Protein AF-A0A401SRC7-F1 (afdb_monomer_lite)

Foldseek 3Di:
DVVVVVVVVVVVVVVVVVVVVVVVVVVVVVVVPPPPDDDPDDDVVVVVVVVVVVVVVVVVVVVVVVVVLVVVVVVLVVVLVVVVVVVVVVVVVPVVDVDDDDPDDPVRVVVNCCSNPDDPPPPDDDDDDDDDDDDDDDDDPDDDDAQDPVLLPVDDCVLLPPPDSVLLRVLLVVQVCVCSVVVNPDFAAPVNCVVVVRPDDNSSVSSCVVSVQWDQDPVRTIGGDPPDD

pLDDT: mean 80.64, std 18.42, range [29.02, 98.44]

InterPro domains:
  IPR026762 Spindle and kinetochore-associated protein 2 [PTHR32017] (1-208)
  IPR042091 Ska2, N-terminal [PF16740] (2-114)

Organism: Chiloscyllium punctatum (NCBI:txid137246)

Secondary structure (DSSP, 8-state):
-HHHHHHHHHHHHHHHHHHHHHHHHHHHHHHHHS-TT------HHHHHHHHHHHHHHHHHHHHHHHHHHHHHHHHHHHHHHHHHHHHHHHHHHHHHS--PPPPPPHHHHHHHHHHHH----------------------------PPPHHHHHHS-HHHHTT--HHHHHHHHHHHHHHHHHTTT-SPBPHHHHHHTT----HHHHHHHHHTTSEEE-TT--EEE-----

Sequence (229 aa):
MEAAVNKLEAMFQKAESDLDYIEHKLEFEIVKNLPRNAPAQENPVKLLEQLRVIKSRYRELSLEADQIASEQKEAVDFIRSQLATTFQLVQKLQEQSDLESCPPTDDEQWALQKVLKSEVLTGAGPCEEPCAQSPKPQQMKVEFEPVTEKMFTSVPQSVRQTVKLAELNMFYQQLFDYFTNNKNSSALSVIQMNKLNMKATESKLKTLKALEILQLDKKGRVRLSIKPS

Radius of gyration: 32.9 Å; chains: 1; bounding box: 67×69×98 Å

Structure (mmCIF, N/CA/C/O backbone):
data_AF-A0A401SRC7-F1
#
_entry.id   AF-A0A401SRC7-F1
#
loop_
_atom_site.group_PDB
_atom_site.id
_atom_site.type_symbol
_atom_site.label_atom_id
_atom_site.label_alt_id
_atom_site.label_comp_id
_atom_site.label_asym_id
_atom_site.label_entity_id
_atom_site.label_seq_id
_atom_site.pdbx_PDB_ins_code
_atom_site.Cartn_x
_atom_site.Cartn_y
_atom_site.Cartn_z
_atom_site.occupancy
_atom_site.B_iso_or_equiv
_atom_site.auth_seq_id
_atom_site.auth_comp_id
_atom_site.auth_asym_id
_atom_site.auth_atom_id
_atom_site.pdbx_PDB_model_num
ATOM 1 N N . MET A 1 1 ? 36.320 35.480 -44.214 1.00 77.50 1 MET A N 1
ATOM 2 C CA . MET A 1 1 ? 35.109 35.305 -43.381 1.00 77.50 1 MET A CA 1
ATOM 3 C C . MET A 1 1 ? 34.179 34.275 -44.011 1.00 77.50 1 MET A C 1
ATOM 5 O O . MET A 1 1 ? 33.908 33.272 -43.373 1.00 77.50 1 MET A O 1
ATOM 9 N N . GLU A 1 2 ? 33.813 34.448 -45.280 1.00 91.19 2 GLU A N 1
ATOM 10 C CA . GLU A 1 2 ? 32.942 33.544 -46.053 1.00 91.19 2 GLU A CA 1
ATOM 11 C C . GLU A 1 2 ? 33.356 32.059 -46.023 1.00 91.19 2 GLU A C 1
ATOM 13 O O . GLU A 1 2 ? 32.555 31.210 -45.662 1.00 91.19 2 GLU A O 1
ATOM 18 N N . ALA A 1 3 ? 34.633 31.727 -46.251 1.00 93.56 3 ALA A N 1
ATOM 19 C CA . ALA A 1 3 ? 35.096 30.332 -46.200 1.00 93.56 3 ALA A CA 1
ATOM 20 C C . ALA A 1 3 ? 34.918 29.654 -44.823 1.00 93.56 3 ALA A C 1
ATOM 22 O O . ALA A 1 3 ? 34.688 28.449 -44.745 1.00 93.56 3 ALA A O 1
ATOM 23 N N . ALA A 1 4 ? 35.021 30.418 -43.730 1.00 93.81 4 ALA A N 1
ATOM 24 C CA . ALA A 1 4 ? 34.789 29.897 -42.384 1.00 93.81 4 ALA A CA 1
ATOM 25 C C . ALA A 1 4 ? 33.291 29.690 -42.115 1.00 93.81 4 ALA A C 1
ATOM 27 O O . ALA A 1 4 ? 32.925 28.710 -41.473 1.00 93.81 4 ALA A O 1
ATOM 28 N N . VAL A 1 5 ? 32.442 30.574 -42.651 1.00 94.56 5 VAL A N 1
ATOM 29 C CA . VAL A 1 5 ? 30.979 30.449 -42.591 1.00 94.56 5 VAL A CA 1
ATOM 30 C C . VAL A 1 5 ? 30.516 29.234 -43.394 1.00 94.56 5 VAL A C 1
ATOM 32 O O . VAL A 1 5 ? 29.833 28.389 -42.834 1.00 94.56 5 VAL A O 1
ATOM 35 N N . ASN A 1 6 ? 30.989 29.057 -44.630 1.00 95.75 6 ASN A N 1
ATOM 36 C CA . ASN A 1 6 ? 30.636 27.904 -45.469 1.00 95.75 6 ASN A CA 1
ATOM 37 C C . ASN A 1 6 ? 31.087 26.577 -44.839 1.00 95.75 6 ASN A C 1
ATOM 39 O O . ASN A 1 6 ? 30.390 25.568 -44.907 1.00 95.75 6 ASN A O 1
ATOM 43 N N . LYS A 1 7 ? 32.257 26.564 -44.184 1.00 96.56 7 LYS A N 1
ATOM 44 C CA . LYS A 1 7 ? 32.727 25.390 -43.436 1.00 96.56 7 LYS A CA 1
ATOM 45 C C . LYS A 1 7 ? 31.821 25.079 -42.244 1.00 96.56 7 LYS A C 1
ATOM 47 O O . LYS A 1 7 ? 31.562 23.910 -41.973 1.00 96.56 7 LYS A O 1
ATOM 52 N N . LEU A 1 8 ? 31.375 26.107 -41.527 1.00 96.94 8 LEU A N 1
ATOM 53 C CA . LEU A 1 8 ? 30.478 25.950 -40.389 1.00 96.94 8 LEU A CA 1
ATOM 54 C C . LEU A 1 8 ? 29.085 25.488 -40.839 1.00 96.94 8 LEU A C 1
ATOM 56 O O . LEU A 1 8 ? 28.531 24.578 -40.236 1.00 96.94 8 LEU A O 1
ATOM 60 N N . GLU A 1 9 ? 28.564 26.040 -41.934 1.00 97.00 9 GLU A N 1
ATOM 61 C CA . GLU A 1 9 ? 27.316 25.603 -42.563 1.00 97.00 9 GLU A CA 1
ATOM 62 C C . GLU A 1 9 ? 27.387 24.130 -42.980 1.00 97.00 9 GLU A C 1
ATOM 64 O O . GLU A 1 9 ? 26.510 23.352 -42.621 1.00 97.00 9 GLU A O 1
ATOM 69 N N . ALA A 1 10 ? 28.478 23.705 -43.625 1.00 97.44 10 ALA A N 1
ATOM 70 C CA . ALA A 1 10 ? 28.682 22.300 -43.976 1.00 97.44 10 ALA A CA 1
ATOM 71 C C . ALA A 1 10 ? 28.755 21.384 -42.738 1.00 97.44 10 ALA A C 1
ATOM 73 O O . ALA A 1 10 ? 28.274 20.251 -42.771 1.00 97.44 10 ALA A O 1
ATOM 74 N N . MET A 1 11 ? 29.339 21.857 -41.631 1.00 97.62 11 MET A N 1
ATOM 75 C CA . MET A 1 11 ? 29.336 21.115 -40.365 1.00 97.62 11 MET A CA 1
ATOM 76 C C . MET A 1 11 ? 27.929 20.994 -39.776 1.00 97.62 11 MET A C 1
ATOM 78 O O . MET A 1 11 ? 27.595 19.925 -39.273 1.00 97.62 11 MET A O 1
ATOM 82 N N . PHE A 1 12 ? 27.107 22.042 -39.866 1.00 98.19 12 PHE A N 1
ATOM 83 C CA . PHE A 1 12 ? 25.715 22.001 -39.416 1.00 98.19 12 PHE A CA 1
ATOM 84 C C . PHE A 1 12 ? 24.849 21.100 -40.293 1.00 98.19 12 PHE A C 1
ATOM 86 O O . PHE A 1 12 ? 24.166 20.244 -39.747 1.00 98.19 12 PHE A O 1
ATOM 93 N N . GLN A 1 13 ? 24.951 21.198 -41.620 1.00 98.00 13 GLN A N 1
ATOM 94 C CA . GLN A 1 13 ? 24.235 20.311 -42.548 1.00 98.00 13 GLN A CA 1
ATOM 95 C C . GLN A 1 13 ? 24.603 18.841 -42.321 1.00 98.00 13 GLN A C 1
ATOM 97 O O . GLN A 1 13 ? 23.742 17.961 -42.333 1.00 98.00 13 GLN A O 1
ATOM 102 N N . LYS A 1 14 ? 25.890 18.564 -42.065 1.00 97.94 14 LYS A N 1
ATOM 103 C CA . LYS A 1 14 ? 26.341 17.219 -41.707 1.00 97.94 14 LYS A CA 1
ATOM 104 C C . LYS A 1 14 ? 25.782 16.778 -40.354 1.00 97.94 14 LYS A C 1
ATOM 106 O O . LYS A 1 14 ? 25.350 15.639 -40.239 1.00 97.94 14 LYS A O 1
ATOM 111 N N . ALA A 1 15 ? 25.801 17.646 -39.342 1.00 98.25 15 ALA A N 1
ATOM 112 C CA . ALA A 1 15 ? 25.266 17.324 -38.022 1.00 98.25 15 ALA A CA 1
ATOM 113 C C . ALA A 1 15 ? 23.753 17.059 -38.063 1.00 98.25 15 ALA A C 1
ATOM 115 O O . ALA A 1 15 ? 23.295 16.120 -37.425 1.00 98.25 15 ALA A O 1
ATOM 116 N N . GLU A 1 16 ? 23.001 17.836 -38.842 1.00 98.06 16 GLU A N 1
ATOM 117 C CA . GLU A 1 16 ? 21.569 17.638 -39.084 1.00 98.06 16 GLU A CA 1
ATOM 118 C C . GLU A 1 16 ? 21.314 16.289 -39.769 1.00 98.06 16 GLU A C 1
ATOM 120 O O . GLU A 1 16 ? 20.598 15.454 -39.228 1.00 98.06 16 GLU A O 1
ATOM 125 N N . SER A 1 17 ? 22.034 16.000 -40.859 1.00 98.19 17 SER A N 1
ATOM 126 C CA . SER A 1 17 ? 21.929 14.708 -41.557 1.00 98.19 17 SER A CA 1
ATOM 127 C C . SER A 1 17 ? 22.314 13.513 -40.668 1.00 98.19 17 SER A C 1
ATOM 129 O O . SER A 1 17 ? 21.718 12.439 -40.764 1.00 98.19 17 SER A O 1
ATOM 131 N N . ASP A 1 18 ? 23.325 13.674 -39.805 1.00 98.44 18 ASP A N 1
ATOM 132 C CA . ASP A 1 18 ? 23.744 12.642 -38.851 1.00 98.44 18 ASP A CA 1
ATOM 133 C C . ASP A 1 18 ? 22.652 12.399 -37.784 1.00 98.44 18 ASP A C 1
ATOM 135 O O . ASP A 1 18 ? 22.434 11.249 -37.394 1.00 98.44 18 ASP A O 1
ATOM 139 N N . LEU A 1 19 ? 21.949 13.445 -37.325 1.00 98.44 19 LEU A N 1
ATOM 140 C CA . LEU A 1 19 ? 20.822 13.328 -36.389 1.00 98.44 19 LEU A CA 1
ATOM 141 C C . LEU A 1 19 ? 19.615 12.644 -37.038 1.00 98.44 19 LEU A C 1
ATOM 143 O O . LEU A 1 19 ? 19.087 11.701 -36.446 1.00 98.44 19 LEU A O 1
ATOM 147 N N . ASP A 1 20 ? 19.255 13.034 -38.262 1.00 98.19 20 ASP A N 1
ATOM 148 C CA . ASP A 1 20 ? 18.163 12.411 -39.024 1.00 98.19 20 ASP A CA 1
ATOM 149 C C . ASP A 1 20 ? 18.419 10.911 -39.229 1.00 98.19 20 ASP A C 1
ATOM 151 O O . ASP A 1 20 ? 17.537 10.064 -39.059 1.00 98.19 20 ASP A O 1
ATOM 155 N N . TYR A 1 21 ? 19.666 10.544 -39.543 1.00 98.12 21 TYR A N 1
ATOM 156 C CA . TYR A 1 21 ? 20.052 9.142 -39.680 1.00 98.12 21 TYR A CA 1
ATOM 157 C C . TYR A 1 21 ? 19.900 8.365 -38.363 1.00 98.12 21 TYR A C 1
ATOM 159 O O . TYR A 1 21 ? 19.453 7.212 -38.369 1.00 98.12 21 TYR A O 1
ATOM 167 N N . ILE A 1 22 ? 20.276 8.971 -37.230 1.00 98.06 22 ILE A N 1
ATOM 168 C CA . ILE A 1 22 ? 20.114 8.356 -35.907 1.00 98.06 22 ILE A CA 1
ATOM 169 C C . ILE A 1 22 ? 18.629 8.166 -35.588 1.00 98.06 22 ILE A C 1
ATOM 171 O O . ILE A 1 22 ? 18.257 7.073 -35.156 1.00 98.06 22 ILE A O 1
ATOM 175 N N . GLU A 1 23 ? 17.791 9.177 -35.825 1.00 97.44 23 GLU A N 1
ATOM 176 C CA . GLU A 1 23 ? 16.344 9.112 -35.601 1.00 97.44 23 GLU A CA 1
ATOM 177 C C . GLU A 1 23 ? 15.716 7.965 -36.395 1.00 97.44 23 GLU A C 1
ATOM 179 O O . GLU A 1 23 ? 15.173 7.032 -35.800 1.00 97.44 23 GLU A O 1
ATOM 184 N N . HIS A 1 24 ? 15.904 7.935 -37.715 1.00 97.06 24 HIS A N 1
ATOM 185 C CA . HIS A 1 24 ? 15.335 6.882 -38.556 1.00 97.06 24 HIS A CA 1
ATOM 186 C C . HIS A 1 24 ? 15.838 5.482 -38.203 1.00 97.06 24 HIS A C 1
ATOM 188 O O . HIS A 1 24 ? 15.085 4.505 -38.258 1.00 97.06 24 HIS A O 1
ATOM 194 N N . LYS A 1 25 ? 17.112 5.350 -37.814 1.00 96.19 25 LYS A N 1
ATOM 195 C CA . LYS A 1 25 ? 17.651 4.062 -37.369 1.00 96.19 25 LYS A CA 1
ATOM 196 C C . LYS A 1 25 ? 17.002 3.604 -36.063 1.00 96.19 25 LYS A C 1
ATOM 198 O O . LYS A 1 25 ? 16.714 2.414 -35.924 1.00 96.19 25 LYS A O 1
ATOM 203 N N . LEU A 1 26 ? 16.772 4.519 -35.120 1.00 95.44 26 LEU A N 1
ATOM 204 C CA . LEU A 1 26 ? 16.074 4.220 -33.870 1.00 95.44 26 LEU A CA 1
ATOM 205 C C . LEU A 1 26 ? 14.617 3.841 -34.128 1.00 95.44 26 LEU A C 1
ATOM 207 O O . LEU A 1 26 ? 14.173 2.818 -33.614 1.00 95.44 26 LEU A O 1
ATOM 211 N N . GLU A 1 27 ? 13.895 4.600 -34.952 1.00 94.00 27 GLU A N 1
ATOM 212 C CA . GLU A 1 27 ? 12.516 4.287 -35.340 1.00 94.00 27 GLU A CA 1
ATOM 213 C C . GLU A 1 27 ? 12.414 2.897 -35.971 1.00 94.00 27 GLU A C 1
ATOM 215 O O . GLU A 1 27 ? 11.583 2.079 -35.566 1.00 94.00 27 GLU A O 1
ATOM 220 N N . PHE A 1 28 ? 13.303 2.598 -36.921 1.00 93.38 28 PHE A N 1
ATOM 221 C CA . PHE A 1 28 ? 13.348 1.304 -37.588 1.00 93.38 28 PHE A CA 1
ATOM 222 C C . PHE A 1 28 ? 13.597 0.161 -36.601 1.00 93.38 28 PHE A C 1
ATOM 224 O O . PHE A 1 28 ? 12.874 -0.837 -36.618 1.00 93.38 28 PHE A O 1
ATOM 231 N N . GLU A 1 29 ? 14.595 0.293 -35.723 1.00 91.69 29 GLU A N 1
ATOM 232 C CA . GLU A 1 29 ? 14.890 -0.727 -34.716 1.00 91.69 29 GLU A CA 1
ATOM 233 C C . GLU A 1 29 ? 13.749 -0.865 -33.699 1.00 91.69 29 GLU A C 1
ATOM 235 O O . GLU A 1 29 ? 13.400 -1.989 -33.345 1.00 91.69 29 GLU A O 1
ATOM 240 N N . ILE A 1 30 ? 13.104 0.222 -33.266 1.00 87.94 30 ILE A N 1
ATOM 241 C CA . ILE A 1 30 ? 11.929 0.160 -32.383 1.00 87.94 30 ILE A CA 1
ATOM 242 C C . ILE A 1 30 ? 10.819 -0.652 -33.059 1.00 87.94 30 ILE A C 1
ATOM 244 O O . ILE A 1 30 ? 10.363 -1.648 -32.500 1.00 87.94 30 ILE A O 1
ATOM 248 N N . VAL A 1 31 ? 10.433 -0.301 -34.288 1.00 86.06 31 VAL A N 1
ATOM 249 C CA . VAL A 1 31 ? 9.360 -0.989 -35.029 1.00 86.06 31 VAL A CA 1
ATOM 250 C C . VAL A 1 31 ? 9.702 -2.456 -35.300 1.00 86.06 31 VAL A C 1
ATOM 252 O O . VAL A 1 31 ? 8.836 -3.324 -35.188 1.00 86.06 31 VAL A O 1
ATOM 255 N N . LYS A 1 32 ? 10.961 -2.757 -35.626 1.00 85.94 32 LYS A N 1
ATOM 256 C CA . LYS A 1 32 ? 11.442 -4.121 -35.883 1.00 85.94 32 LYS A CA 1
ATOM 257 C C . LYS A 1 32 ? 11.455 -4.989 -34.624 1.00 85.94 32 LYS A C 1
ATOM 259 O O . LYS A 1 32 ? 11.146 -6.177 -34.711 1.00 85.94 32 LYS A O 1
ATOM 264 N N . ASN A 1 33 ? 11.830 -4.418 -33.478 1.00 79.44 33 ASN A N 1
ATOM 265 C CA . ASN A 1 33 ? 11.926 -5.135 -32.205 1.00 79.44 33 ASN A CA 1
ATOM 266 C C . ASN A 1 33 ? 10.584 -5.224 -31.458 1.00 79.44 33 ASN A C 1
ATOM 268 O O . ASN A 1 33 ? 10.489 -5.994 -30.503 1.00 79.44 33 ASN A O 1
ATOM 272 N N . LEU A 1 34 ? 9.539 -4.500 -31.885 1.00 71.25 34 LEU A N 1
ATOM 273 C CA . LEU A 1 34 ? 8.180 -4.689 -31.377 1.00 71.25 34 LEU A CA 1
ATOM 274 C C . LEU A 1 34 ? 7.668 -6.086 -31.784 1.00 71.25 34 LEU A C 1
ATOM 276 O O . LEU A 1 34 ? 7.461 -6.354 -32.973 1.00 71.25 34 LEU A O 1
ATOM 280 N N . PRO A 1 35 ? 7.419 -7.008 -30.838 1.00 66.38 35 PRO A N 1
ATOM 281 C CA . PRO A 1 35 ? 6.915 -8.324 -31.196 1.00 66.38 35 PRO A CA 1
ATOM 282 C C . PRO A 1 35 ? 5.483 -8.173 -31.717 1.00 66.38 35 PRO A C 1
ATOM 284 O O . PRO A 1 35 ? 4.620 -7.676 -30.995 1.00 66.38 35 PRO A O 1
ATOM 287 N N . ARG A 1 36 ? 5.198 -8.656 -32.939 1.00 59.94 36 ARG A N 1
ATOM 288 C CA . ARG A 1 36 ? 3.847 -8.610 -33.555 1.00 59.94 36 ARG A CA 1
ATOM 289 C C . ARG A 1 36 ? 2.728 -9.184 -32.671 1.00 59.94 36 ARG A C 1
ATOM 291 O O . ARG A 1 36 ? 1.570 -8.890 -32.927 1.00 59.94 36 ARG A O 1
ATOM 298 N N . ASN A 1 37 ? 3.073 -9.981 -31.655 1.00 55.69 37 ASN A N 1
ATOM 299 C CA . ASN A 1 37 ? 2.154 -10.634 -30.721 1.00 55.69 37 ASN A CA 1
ATOM 300 C C . ASN A 1 37 ? 2.569 -10.473 -29.238 1.00 55.69 37 ASN A C 1
ATOM 302 O O . ASN A 1 37 ? 2.251 -11.336 -28.420 1.00 55.69 37 ASN A O 1
ATOM 306 N N . ALA A 1 38 ? 3.315 -9.424 -28.864 1.00 58.00 38 ALA A N 1
ATOM 307 C CA . ALA A 1 38 ? 3.605 -9.180 -27.446 1.00 58.00 38 ALA A CA 1
ATOM 308 C C . ALA A 1 38 ? 2.321 -8.803 -26.685 1.00 58.00 38 ALA A C 1
ATOM 310 O O . ALA A 1 38 ? 1.545 -7.985 -27.188 1.00 58.00 38 ALA A O 1
ATOM 311 N N . PRO A 1 39 ? 2.090 -9.347 -25.471 1.00 57.84 39 PRO A N 1
ATOM 312 C CA . PRO A 1 39 ? 1.025 -8.847 -24.610 1.00 57.84 39 PRO A CA 1
ATOM 313 C C . PRO A 1 39 ? 1.264 -7.355 -24.390 1.00 57.84 39 PRO A C 1
ATOM 315 O O . PRO A 1 39 ? 2.409 -6.968 -24.167 1.00 57.84 39 PRO A O 1
ATOM 318 N N . ALA A 1 40 ? 0.199 -6.555 -24.514 1.00 62.31 40 ALA A N 1
ATOM 319 C CA . ALA A 1 40 ? 0.210 -5.094 -24.500 1.00 62.31 40 ALA A CA 1
ATOM 320 C C . ALA A 1 40 ? 1.318 -4.535 -23.595 1.00 62.31 40 ALA A C 1
ATOM 322 O O . ALA A 1 40 ? 1.172 -4.489 -22.375 1.00 62.31 40 ALA A O 1
ATOM 323 N N . GLN A 1 41 ? 2.447 -4.171 -24.206 1.00 65.94 41 GLN A N 1
ATOM 324 C CA . GLN A 1 41 ? 3.582 -3.602 -23.501 1.00 65.94 41 GLN A CA 1
ATOM 325 C C . GLN A 1 41 ? 3.089 -2.335 -22.804 1.00 65.94 41 GLN A C 1
ATOM 327 O O . GLN A 1 41 ? 2.485 -1.468 -23.442 1.00 65.94 41 GLN A O 1
ATOM 332 N N . GLU A 1 42 ? 3.263 -2.268 -21.485 1.00 69.38 42 GLU A N 1
ATOM 333 C CA . GLU A 1 42 ? 2.713 -1.179 -20.688 1.00 69.38 42 GLU A CA 1
ATOM 334 C C . GLU A 1 42 ? 3.308 0.150 -21.164 1.00 69.38 42 GLU A C 1
ATOM 336 O O . GLU A 1 42 ? 4.517 0.376 -21.110 1.00 69.38 42 GLU A O 1
ATOM 341 N N . ASN A 1 43 ? 2.450 1.020 -21.698 1.00 84.25 43 ASN A N 1
ATOM 342 C CA . ASN A 1 43 ? 2.865 2.317 -22.207 1.00 84.25 43 ASN A CA 1
ATOM 343 C C . ASN A 1 43 ? 3.246 3.213 -21.012 1.00 84.25 43 ASN A C 1
ATOM 345 O O . ASN A 1 43 ? 2.366 3.511 -20.196 1.00 84.25 43 ASN A O 1
ATOM 349 N N . PRO A 1 44 ? 4.502 3.692 -20.913 1.00 88.19 44 PRO A N 1
ATOM 350 C CA . PRO A 1 44 ? 4.961 4.480 -19.771 1.00 88.19 44 PRO A CA 1
ATOM 351 C C . PRO A 1 44 ? 4.168 5.780 -19.591 1.00 88.19 44 PRO A C 1
ATOM 353 O O . PRO A 1 44 ? 3.924 6.193 -18.462 1.00 88.19 44 PRO A O 1
ATOM 356 N N . VAL A 1 45 ? 3.681 6.387 -20.678 1.00 91.00 45 VAL A N 1
ATOM 357 C CA . VAL A 1 45 ? 2.824 7.581 -20.619 1.00 91.00 45 VAL A CA 1
ATOM 358 C C . VAL A 1 45 ? 1.489 7.252 -19.949 1.00 91.00 45 VAL A C 1
ATOM 360 O O . VAL A 1 45 ? 1.030 7.990 -19.081 1.00 91.00 45 VAL A O 1
ATOM 363 N N . LYS A 1 46 ? 0.884 6.105 -20.287 1.00 89.38 46 LYS A N 1
ATOM 364 C CA . LYS A 1 46 ? -0.362 5.654 -19.644 1.00 89.38 46 LYS A CA 1
ATOM 365 C C . LYS A 1 46 ? -0.144 5.278 -18.179 1.00 89.38 46 LYS A C 1
ATOM 367 O O . LYS A 1 46 ? -0.994 5.593 -17.352 1.00 89.38 46 LYS A O 1
ATOM 372 N N . LEU A 1 47 ? 0.982 4.641 -17.853 1.00 92.00 47 LEU A N 1
ATOM 373 C CA . LEU A 1 47 ? 1.335 4.304 -16.472 1.00 92.00 47 LEU A CA 1
ATOM 374 C C . LEU A 1 47 ? 1.500 5.556 -15.604 1.00 92.00 47 LEU A C 1
ATOM 376 O O . LEU A 1 47 ? 1.016 5.579 -14.475 1.00 92.00 47 LEU A O 1
ATOM 380 N N . LEU A 1 48 ? 2.141 6.605 -16.126 1.00 94.88 48 LEU A N 1
ATOM 381 C CA . LEU A 1 48 ? 2.288 7.877 -15.413 1.00 94.88 48 LEU A CA 1
ATOM 382 C C . LEU A 1 48 ? 0.932 8.532 -15.126 1.00 94.88 48 LEU A C 1
ATOM 384 O O . LEU A 1 48 ? 0.712 9.015 -14.015 1.00 94.88 48 LEU A O 1
ATOM 388 N N . GLU A 1 49 ? 0.007 8.489 -16.085 1.00 94.62 49 GLU A N 1
ATOM 389 C CA . GLU A 1 49 ? -1.347 9.012 -15.889 1.00 94.62 49 GLU A CA 1
ATOM 390 C C . GLU A 1 49 ? -2.117 8.202 -14.835 1.00 94.62 49 GLU A C 1
ATOM 392 O O . GLU A 1 49 ? -2.704 8.761 -13.908 1.00 94.62 49 GLU A O 1
ATOM 397 N N . GLN A 1 50 ? -2.044 6.869 -14.899 1.00 95.12 50 GLN A N 1
ATOM 398 C CA . GLN A 1 50 ? -2.651 6.004 -13.885 1.00 95.12 50 GLN A CA 1
ATOM 399 C C . GLN A 1 50 ? -2.068 6.260 -12.492 1.00 95.12 50 GLN A C 1
ATOM 401 O O . GLN A 1 50 ? -2.811 6.340 -11.513 1.00 95.12 50 GLN A O 1
ATOM 406 N N . LEU A 1 51 ? -0.751 6.438 -12.394 1.00 96.38 51 LEU A N 1
ATOM 407 C CA . LEU A 1 51 ? -0.075 6.726 -11.135 1.00 96.38 51 LEU A CA 1
ATOM 408 C C . LEU A 1 51 ? -0.518 8.071 -10.554 1.00 96.38 51 LEU A C 1
ATOM 410 O O . LEU A 1 51 ? -0.722 8.176 -9.343 1.00 96.38 51 LEU A O 1
ATOM 414 N N . ARG A 1 52 ? -0.726 9.086 -11.399 1.00 97.12 52 ARG A N 1
ATOM 415 C CA . ARG A 1 52 ? -1.281 10.378 -10.979 1.00 97.12 52 ARG A CA 1
ATOM 416 C C . ARG A 1 52 ? -2.674 10.215 -10.369 1.00 97.12 52 ARG A C 1
ATOM 418 O O . ARG A 1 52 ? -2.917 10.740 -9.283 1.00 97.12 52 ARG A O 1
ATOM 425 N N . VAL A 1 53 ? -3.554 9.457 -11.024 1.00 97.69 53 VAL A N 1
ATOM 426 C CA . VAL A 1 53 ? -4.912 9.181 -10.524 1.00 97.69 53 VAL A CA 1
ATOM 427 C C . VAL A 1 53 ? -4.869 8.441 -9.186 1.00 97.69 53 VAL A C 1
ATOM 429 O O . VAL A 1 53 ? -5.544 8.843 -8.240 1.00 97.69 53 VAL A O 1
ATOM 432 N N . ILE A 1 54 ? -4.046 7.393 -9.076 1.00 97.88 54 ILE A N 1
ATOM 433 C CA . ILE A 1 54 ? -3.886 6.618 -7.835 1.00 97.88 54 ILE A CA 1
ATOM 434 C C . ILE A 1 54 ? -3.387 7.517 -6.701 1.00 97.88 54 ILE A C 1
ATOM 436 O O . ILE A 1 54 ? -3.921 7.466 -5.595 1.00 97.88 54 ILE A O 1
ATOM 440 N N . LYS A 1 55 ? -2.402 8.379 -6.974 1.00 98.12 55 LYS A N 1
ATOM 441 C CA . LYS A 1 55 ? -1.853 9.305 -5.981 1.00 98.12 55 LYS A CA 1
ATOM 442 C C . LYS A 1 55 ? -2.887 10.329 -5.500 1.00 98.12 55 LYS A C 1
ATOM 444 O O . LYS A 1 55 ? -2.872 10.659 -4.319 1.00 98.12 55 LYS A O 1
ATOM 449 N N . SER A 1 56 ? -3.769 10.813 -6.381 1.00 98.12 56 SER A N 1
ATOM 450 C CA . SER A 1 56 ? -4.876 11.706 -5.993 1.00 98.12 56 SER A CA 1
ATOM 451 C C . SER A 1 56 ? -5.846 10.997 -5.057 1.00 98.12 56 SER A C 1
ATOM 453 O O . SER A 1 56 ? -6.049 11.442 -3.934 1.00 98.12 56 SER A O 1
ATOM 455 N N . ARG A 1 57 ? -6.341 9.823 -5.470 1.00 98.31 57 ARG A N 1
ATOM 456 C CA . ARG A 1 57 ? -7.298 9.036 -4.680 1.00 98.31 57 ARG A CA 1
ATOM 457 C C . ARG A 1 57 ? -6.751 8.634 -3.320 1.00 98.31 57 ARG A C 1
ATOM 459 O O . ARG A 1 57 ? -7.477 8.666 -2.339 1.00 98.31 57 ARG A O 1
ATOM 466 N N . TYR A 1 58 ? -5.476 8.258 -3.260 1.00 98.12 58 TYR A N 1
ATOM 467 C CA . TYR A 1 58 ? -4.825 7.947 -1.994 1.00 98.12 58 TYR A CA 1
ATOM 468 C C . TYR A 1 58 ? -4.835 9.157 -1.055 1.00 98.12 58 TYR A C 1
ATOM 470 O O . TYR A 1 58 ? -5.204 9.015 0.101 1.00 98.12 58 TYR A O 1
ATOM 478 N N . ARG A 1 59 ? -4.474 10.347 -1.554 1.00 98.25 59 ARG A N 1
ATOM 479 C CA . ARG A 1 59 ? -4.478 11.574 -0.744 1.00 98.25 59 ARG A CA 1
ATOM 480 C C . ARG A 1 59 ? -5.872 11.929 -0.244 1.00 98.25 59 ARG A C 1
ATOM 482 O O . ARG A 1 59 ? -6.010 12.278 0.919 1.00 98.25 59 ARG A O 1
ATOM 489 N N . GLU A 1 60 ? -6.872 11.829 -1.115 1.00 97.94 60 GLU A N 1
ATOM 490 C CA . GLU A 1 60 ? -8.275 12.061 -0.759 1.00 97.94 60 GLU A CA 1
ATOM 491 C C . GLU A 1 60 ? -8.727 11.090 0.340 1.00 97.94 60 GLU A C 1
ATOM 493 O O . GLU A 1 60 ? -9.240 11.527 1.365 1.00 97.94 60 GLU A O 1
ATOM 498 N N . LEU A 1 61 ? -8.446 9.794 0.178 1.00 98.38 61 LEU A N 1
ATOM 499 C CA . LEU A 1 61 ? -8.817 8.768 1.152 1.00 98.38 61 LEU A CA 1
ATOM 500 C C . LEU A 1 61 ? -8.077 8.921 2.488 1.00 98.38 61 LEU A C 1
ATOM 502 O O . LEU A 1 61 ? -8.670 8.702 3.537 1.00 98.38 61 LEU A O 1
ATOM 506 N N . SER A 1 62 ? -6.791 9.281 2.467 1.00 97.12 62 SER A N 1
ATOM 507 C CA . SER A 1 62 ? -6.034 9.556 3.693 1.00 97.12 62 SER A CA 1
ATOM 508 C C . SER A 1 62 ? -6.629 10.734 4.458 1.00 97.12 62 SER A C 1
ATOM 510 O O . SER A 1 62 ? -6.825 10.627 5.661 1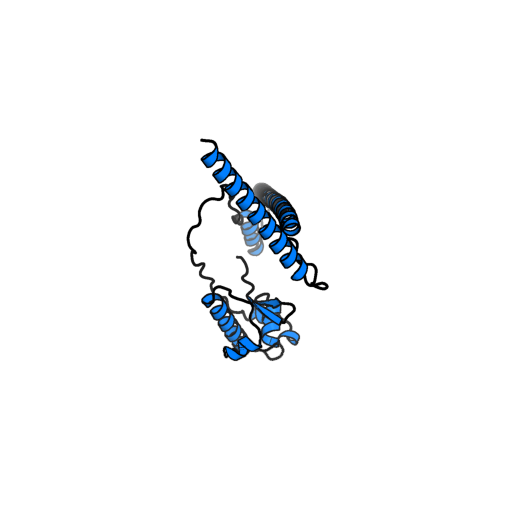.00 97.12 62 SER A O 1
ATOM 512 N N . LEU A 1 63 ? -6.983 11.815 3.758 1.00 97.62 63 LEU A N 1
ATOM 513 C CA . LEU A 1 63 ? -7.601 12.985 4.377 1.00 97.62 63 LEU A CA 1
ATOM 514 C C . LEU A 1 63 ? -8.975 12.652 4.979 1.00 97.62 63 LEU A C 1
ATOM 516 O O . LEU A 1 63 ? -9.280 13.084 6.086 1.00 97.62 63 LEU A O 1
ATOM 520 N N . GLU A 1 64 ? -9.788 11.857 4.281 1.00 98.12 64 GLU A N 1
ATOM 521 C CA . GLU A 1 64 ? -11.071 11.376 4.806 1.00 98.12 64 GLU A CA 1
ATOM 522 C C . GLU A 1 64 ? -10.882 10.477 6.038 1.00 98.12 64 GLU A C 1
ATOM 524 O O . GLU A 1 64 ? -11.589 10.633 7.031 1.00 98.12 64 GLU A O 1
ATOM 529 N N . ALA A 1 65 ? -9.904 9.569 6.015 1.00 97.50 65 ALA A N 1
ATOM 530 C CA . ALA A 1 65 ? -9.603 8.699 7.149 1.00 97.50 65 ALA A CA 1
ATOM 531 C C . ALA A 1 65 ? -9.143 9.491 8.385 1.00 97.50 65 ALA A C 1
ATOM 533 O O .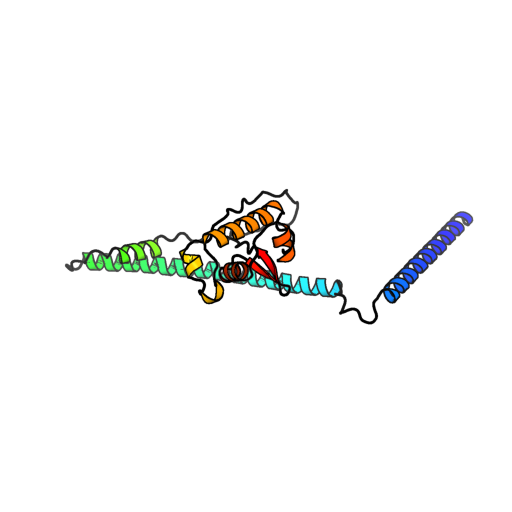 ALA A 1 65 ? -9.592 9.195 9.493 1.00 97.50 65 ALA A O 1
ATOM 534 N N . ASP A 1 66 ? -8.299 10.509 8.196 1.00 96.94 66 ASP A N 1
ATOM 535 C CA . ASP A 1 66 ? -7.843 11.391 9.273 1.00 96.94 66 ASP A CA 1
ATOM 536 C C . ASP A 1 66 ? -9.011 12.187 9.877 1.00 96.94 66 ASP A C 1
ATOM 538 O O . ASP A 1 66 ? -9.113 12.312 11.099 1.00 96.94 66 ASP A O 1
ATOM 542 N N . GLN A 1 67 ? -9.933 12.663 9.035 1.00 97.88 67 GLN A N 1
ATOM 543 C CA . GLN A 1 67 ? -11.145 13.354 9.475 1.00 97.88 67 GLN A CA 1
ATOM 544 C C . GLN A 1 67 ? -12.092 12.424 10.249 1.00 97.88 67 GLN A C 1
ATOM 546 O O . GLN A 1 67 ? -12.600 12.785 11.305 1.00 97.88 67 GLN A O 1
ATOM 551 N N . ILE A 1 68 ? -12.301 11.194 9.778 1.00 97.25 68 ILE A N 1
ATOM 552 C CA . ILE A 1 68 ? -13.114 10.211 10.507 1.00 97.25 68 ILE A CA 1
ATOM 553 C C . ILE A 1 68 ? -12.467 9.882 11.858 1.00 97.25 68 ILE A C 1
ATOM 555 O O . ILE A 1 68 ? -13.163 9.745 12.863 1.00 97.25 68 ILE A O 1
ATOM 559 N N . ALA A 1 69 ? -11.140 9.753 11.908 1.00 96.75 69 ALA A N 1
ATOM 560 C CA . ALA A 1 69 ? -10.425 9.468 13.146 1.00 96.75 69 ALA A CA 1
ATOM 561 C C . ALA A 1 69 ? -10.556 10.611 14.168 1.00 96.75 69 ALA A C 1
ATOM 563 O O . ALA A 1 69 ? -10.740 10.340 15.360 1.00 96.75 69 ALA A O 1
ATOM 564 N N . SER A 1 70 ? -10.498 11.873 13.726 1.00 96.62 70 SER A N 1
ATOM 565 C CA . SER A 1 70 ? -10.716 13.026 14.606 1.00 96.62 70 SER A CA 1
ATOM 566 C C . SER A 1 70 ? -12.161 13.085 15.110 1.00 96.62 70 SER A C 1
ATOM 568 O O . SER A 1 70 ? -12.368 13.196 16.318 1.00 96.62 70 SER A O 1
ATOM 570 N N . GLU A 1 71 ? -13.150 12.879 14.239 1.00 97.31 71 GLU A N 1
ATOM 571 C CA . GLU A 1 71 ? -14.571 12.839 14.614 1.00 97.31 71 GLU A CA 1
ATOM 572 C C . GLU A 1 71 ? -14.888 11.696 15.589 1.00 97.31 71 GLU A C 1
ATOM 574 O O . GLU A 1 71 ? -15.607 11.888 16.571 1.00 97.31 71 GLU A O 1
ATOM 579 N N . GLN A 1 72 ? -14.324 10.503 15.372 1.00 96.06 72 GLN A N 1
ATOM 580 C CA . GLN A 1 72 ? -14.484 9.376 16.294 1.00 96.06 72 GLN A CA 1
ATOM 581 C C . GLN A 1 72 ? -13.895 9.685 17.669 1.00 96.06 72 GLN A C 1
ATOM 583 O O . GLN A 1 72 ? -14.517 9.381 18.689 1.00 96.06 72 GLN A O 1
ATOM 588 N N . LYS A 1 73 ? -12.710 10.303 17.708 1.00 94.94 73 LYS A N 1
ATOM 589 C CA . LYS A 1 73 ? -12.081 10.730 18.958 1.00 94.94 73 LYS A CA 1
ATOM 590 C C . LYS A 1 73 ? -12.961 11.741 19.693 1.00 94.94 73 LYS A C 1
ATOM 592 O O . LYS A 1 73 ? -13.231 11.547 20.875 1.00 94.94 73 LYS A O 1
ATOM 597 N N . GLU A 1 74 ? -13.451 12.764 18.998 1.00 96.50 74 GLU A N 1
ATOM 598 C CA . GLU A 1 74 ? -14.338 13.780 19.575 1.00 96.50 74 GLU A CA 1
ATOM 599 C C . GLU A 1 74 ? -15.646 13.176 20.100 1.00 96.50 74 GLU A C 1
ATOM 601 O O . GLU A 1 74 ? -16.076 13.499 21.208 1.00 96.50 74 GLU A O 1
ATOM 606 N N . ALA A 1 75 ? -16.256 12.247 19.359 1.00 96.12 75 ALA A N 1
ATOM 607 C CA . ALA A 1 75 ? -17.472 11.561 19.785 1.00 96.12 75 ALA A CA 1
ATOM 608 C C . ALA A 1 75 ? -17.248 10.715 21.049 1.00 96.12 75 ALA A C 1
ATOM 610 O O . ALA A 1 75 ? -18.055 10.758 21.981 1.00 96.12 75 ALA A O 1
ATOM 611 N N . VAL A 1 76 ? -16.144 9.966 21.111 1.00 93.38 76 VAL A N 1
ATOM 612 C CA . VAL A 1 76 ? -15.778 9.173 22.294 1.00 93.38 76 VAL A CA 1
ATOM 613 C C . VAL A 1 76 ? -15.486 10.080 23.489 1.00 93.38 76 VAL A C 1
ATOM 615 O O . VAL A 1 76 ? -15.969 9.810 24.590 1.00 93.38 76 VAL A O 1
ATOM 618 N N . ASP A 1 77 ? -14.758 11.178 23.280 1.00 92.31 77 ASP A N 1
ATOM 619 C CA . ASP A 1 77 ? -14.471 12.170 24.317 1.00 92.31 77 ASP A CA 1
ATOM 620 C C . ASP A 1 77 ? -15.758 12.811 24.850 1.00 92.31 77 ASP A C 1
ATOM 622 O O . ASP A 1 77 ? -15.934 12.940 26.068 1.00 92.31 77 ASP A O 1
ATOM 626 N N . PHE A 1 78 ? -16.700 13.124 23.960 1.00 95.56 78 PHE A N 1
ATOM 627 C CA . PHE A 1 78 ? -18.011 13.637 24.328 1.00 95.56 78 PHE A CA 1
ATOM 628 C C . PHE A 1 78 ? -18.800 12.622 25.163 1.00 95.56 78 PHE A C 1
ATOM 630 O O . PHE A 1 78 ? -19.245 12.962 26.262 1.00 95.56 78 PHE A O 1
ATOM 637 N N . ILE A 1 79 ? -18.925 11.371 24.706 1.00 93.06 79 ILE A N 1
ATOM 638 C CA . ILE A 1 79 ? -19.631 10.305 25.441 1.00 93.06 79 ILE A CA 1
ATOM 639 C C . ILE A 1 79 ? -19.011 10.110 26.825 1.00 93.06 79 ILE A C 1
ATOM 641 O O . ILE A 1 79 ? -19.727 10.052 27.825 1.00 93.06 79 ILE A O 1
ATOM 645 N N . ARG A 1 80 ? -17.679 10.070 26.905 1.00 90.62 80 ARG A N 1
ATOM 646 C CA . ARG A 1 80 ? -16.951 9.949 28.169 1.00 90.62 80 ARG A CA 1
ATOM 647 C C . ARG A 1 80 ? -17.259 11.107 29.117 1.00 90.62 80 ARG A C 1
ATOM 649 O O . ARG A 1 80 ? -17.479 10.869 30.303 1.00 90.62 80 ARG A O 1
ATOM 656 N N . SER A 1 81 ? -17.315 12.338 28.605 1.00 91.19 81 SER A N 1
ATOM 657 C CA . SER A 1 81 ? -17.661 13.515 29.410 1.00 91.19 81 SER A CA 1
ATOM 658 C C . SER A 1 81 ? -19.093 13.432 29.952 1.00 91.19 81 SER A C 1
ATOM 660 O O . SER A 1 81 ? -19.309 13.635 31.145 1.00 91.19 81 SER A O 1
ATOM 662 N N . GLN A 1 82 ? -20.054 13.019 29.118 1.00 94.44 82 GLN A N 1
ATOM 663 C CA . GLN A 1 82 ? -21.460 12.884 29.502 1.00 94.44 82 GLN A CA 1
ATOM 664 C C . GLN A 1 82 ? -21.680 11.766 30.520 1.00 94.44 82 GLN A C 1
ATOM 666 O O . GLN A 1 82 ? -22.410 11.952 31.497 1.00 94.44 82 GLN A O 1
ATOM 671 N N . LEU A 1 83 ? -21.019 10.619 30.341 1.00 91.31 83 LEU A N 1
ATOM 672 C CA . LEU A 1 83 ? -21.058 9.527 31.313 1.00 91.31 83 LEU A CA 1
ATOM 673 C C . LEU A 1 83 ? -20.466 9.964 32.656 1.00 91.31 83 LEU A C 1
ATOM 675 O O . LEU A 1 83 ? -21.067 9.688 33.690 1.00 91.31 83 LEU A O 1
ATOM 679 N N . ALA A 1 84 ? -19.348 10.698 32.657 1.00 88.00 84 ALA A N 1
ATOM 680 C CA . ALA A 1 84 ? -18.750 11.220 33.885 1.00 88.00 84 ALA A CA 1
ATOM 681 C C . ALA A 1 84 ? -19.686 12.200 34.615 1.00 88.00 84 ALA A C 1
ATOM 683 O O . ALA A 1 84 ? -19.872 12.085 35.827 1.00 88.00 84 ALA A O 1
ATOM 684 N N . THR A 1 85 ? -20.316 13.130 33.891 1.00 93.12 85 THR A N 1
ATOM 685 C CA . THR A 1 85 ? -21.291 14.070 34.469 1.00 93.12 85 THR A CA 1
ATOM 686 C C . THR A 1 85 ? -22.520 13.347 35.016 1.00 93.12 85 THR A C 1
ATOM 688 O O . THR A 1 85 ? -22.954 13.632 36.131 1.00 93.12 85 THR A O 1
ATOM 691 N N . THR A 1 86 ? -23.058 12.381 34.268 1.00 92.88 86 THR A N 1
ATOM 692 C CA . THR A 1 86 ? -24.226 11.594 34.692 1.00 92.88 86 THR A CA 1
ATOM 693 C C . THR A 1 86 ? -23.906 10.769 35.934 1.00 92.88 86 THR A C 1
ATOM 695 O O . THR A 1 86 ? -24.690 10.760 36.878 1.00 92.88 86 THR A O 1
ATOM 698 N N . PHE A 1 87 ? -22.732 10.134 35.975 1.00 86.31 87 PHE A N 1
ATOM 699 C CA . PHE A 1 87 ? -22.268 9.372 37.132 1.00 86.31 87 PHE A CA 1
ATOM 700 C C . PHE A 1 87 ? -22.173 10.251 38.385 1.00 86.31 87 PHE A C 1
ATOM 702 O O . PHE A 1 87 ? -22.725 9.900 39.424 1.00 86.31 87 PHE A O 1
ATOM 709 N N . GLN A 1 88 ? -21.562 11.437 38.275 1.00 87.69 88 GLN A N 1
ATOM 710 C CA . GLN A 1 88 ? -21.491 12.395 39.385 1.00 87.69 88 GLN A CA 1
ATOM 711 C C . GLN A 1 88 ? -22.877 12.870 39.845 1.00 87.69 88 GLN A C 1
ATOM 713 O O . GLN A 1 88 ? -23.094 13.062 41.040 1.00 87.69 88 GLN A O 1
ATOM 718 N N . LEU A 1 89 ? -23.817 13.078 38.918 1.00 92.50 89 LEU A N 1
ATOM 719 C CA . LEU A 1 89 ? -25.182 13.483 39.252 1.00 92.50 89 LEU A CA 1
ATOM 720 C C . LEU A 1 89 ? -25.934 12.374 39.997 1.00 92.50 89 LEU A C 1
ATOM 722 O O . LEU A 1 89 ? -26.539 12.645 41.032 1.00 92.50 89 LEU A O 1
ATOM 726 N N . VAL A 1 90 ? -25.876 11.137 39.495 1.00 88.06 90 VAL A N 1
ATOM 727 C CA . VAL A 1 90 ? -26.499 9.973 40.142 1.00 88.06 90 VAL A CA 1
ATOM 728 C C . VAL A 1 90 ? -25.912 9.759 41.531 1.00 88.06 90 VAL A C 1
ATOM 730 O O . VAL A 1 90 ? -26.674 9.587 42.477 1.00 88.06 90 VAL A O 1
ATOM 733 N N . GLN A 1 91 ? -24.588 9.856 41.675 1.00 84.00 91 GLN A N 1
ATOM 734 C CA . GLN A 1 91 ? -23.921 9.740 42.968 1.00 84.00 91 GLN A CA 1
ATOM 735 C C . GLN A 1 91 ? -24.433 10.791 43.965 1.00 84.00 91 GLN A C 1
ATOM 737 O O . GLN A 1 91 ? -24.815 10.443 45.077 1.00 84.00 91 GLN A O 1
ATOM 742 N N . LYS A 1 92 ? -24.528 12.065 43.563 1.00 87.94 92 LYS A N 1
ATOM 743 C CA . LYS A 1 92 ? -25.057 13.128 44.436 1.00 87.94 92 LYS A CA 1
ATOM 744 C C . LYS A 1 92 ? -26.513 12.902 44.840 1.00 87.94 92 LYS A C 1
ATOM 746 O O . LYS A 1 92 ? -26.878 13.184 45.974 1.00 87.94 92 LYS A O 1
ATOM 751 N N . LEU A 1 93 ? -27.354 12.417 43.925 1.00 88.38 93 LEU A N 1
ATOM 752 C CA . LEU A 1 93 ? -28.756 12.110 44.229 1.00 88.38 93 LEU A CA 1
ATOM 753 C C . LEU A 1 93 ? -28.879 10.908 45.173 1.00 88.38 93 LEU A C 1
ATOM 755 O O . LEU A 1 93 ? -29.731 10.919 46.060 1.00 88.38 93 LEU A O 1
ATOM 759 N N . GLN A 1 94 ? -28.017 9.903 45.015 1.00 84.06 94 GLN A N 1
ATOM 760 C CA . GLN A 1 94 ? -27.913 8.774 45.939 1.00 84.06 94 GLN A CA 1
ATOM 761 C C . GLN A 1 94 ? -27.419 9.210 47.317 1.00 84.06 94 GLN A C 1
ATOM 763 O O . GLN A 1 94 ? -27.945 8.733 48.299 1.00 84.06 94 GLN A O 1
ATOM 768 N N . GLU A 1 95 ? -26.477 10.147 47.426 1.00 83.00 95 GLU A N 1
ATOM 769 C CA . GLU A 1 95 ? -26.046 10.683 48.729 1.00 83.00 95 GLU A CA 1
ATOM 770 C C . GLU A 1 95 ? -27.155 11.481 49.441 1.00 83.00 95 GLU A C 1
ATOM 772 O O . GLU A 1 95 ? -27.176 11.567 50.665 1.00 83.00 95 GLU A O 1
ATOM 777 N N . GLN A 1 96 ? -28.069 12.090 48.679 1.00 86.44 96 GLN A N 1
ATOM 778 C CA . GLN A 1 96 ? -29.192 12.878 49.204 1.00 86.44 96 GLN A CA 1
ATOM 779 C C . GLN A 1 96 ? -30.432 12.048 49.548 1.00 86.44 96 GLN A C 1
ATOM 781 O O . GLN A 1 96 ? -31.341 12.554 50.205 1.00 86.44 96 GLN A O 1
ATOM 786 N N . SER A 1 97 ? -30.502 10.809 49.073 1.00 77.75 97 SER A N 1
ATOM 787 C CA . SER A 1 97 ? -31.575 9.874 49.387 1.00 77.75 97 SER A CA 1
ATOM 788 C C . SER A 1 97 ? -31.000 8.795 50.299 1.00 77.75 97 SER A C 1
ATOM 790 O O . SER A 1 97 ? -29.920 8.303 50.030 1.00 77.75 97 SER A O 1
ATOM 792 N N . ASP A 1 98 ? -31.672 8.394 51.379 1.00 75.75 98 ASP A N 1
ATOM 793 C CA . ASP A 1 98 ? -31.156 7.346 52.287 1.00 75.75 98 ASP A CA 1
ATOM 794 C C . ASP A 1 98 ? -31.177 5.927 51.648 1.00 75.75 98 ASP A C 1
ATOM 796 O O . ASP A 1 98 ? -31.467 4.928 52.306 1.00 75.75 98 ASP A O 1
ATOM 800 N N . LEU A 1 99 ? -30.937 5.817 50.336 1.00 73.88 99 LEU A N 1
ATOM 801 C CA . LEU A 1 99 ? -30.758 4.564 49.618 1.00 73.88 99 LEU A CA 1
ATOM 802 C C . LEU A 1 99 ? -29.307 4.100 49.782 1.00 73.88 99 LEU A C 1
ATOM 804 O O . LEU A 1 99 ? -28.393 4.690 49.208 1.00 73.88 99 LEU A O 1
ATOM 808 N N . GLU A 1 100 ? -29.095 2.995 50.501 1.00 59.19 100 GLU A N 1
ATOM 809 C CA . GLU A 1 100 ? -27.812 2.289 50.458 1.00 59.19 100 GLU A CA 1
ATOM 810 C C . GLU A 1 100 ? -27.518 1.846 49.018 1.00 59.19 100 GLU A C 1
ATOM 812 O O . GLU A 1 100 ? -28.246 1.038 48.432 1.00 59.19 100 GLU A O 1
ATOM 817 N N . SER A 1 101 ? -26.448 2.378 48.425 1.00 65.25 101 SER A N 1
ATOM 818 C CA . SER A 1 101 ? -25.929 1.862 47.165 1.00 65.25 101 SER A CA 1
ATOM 819 C C . SER A 1 101 ? -25.127 0.589 47.438 1.00 65.25 101 SER A C 1
ATOM 821 O O . SER A 1 101 ? -24.242 0.552 48.294 1.00 65.25 101 SER A O 1
ATOM 823 N N . CYS A 1 102 ? -25.437 -0.487 46.711 1.00 65.06 102 CYS A N 1
ATOM 824 C CA . CYS A 1 102 ? -24.562 -1.654 46.687 1.00 65.06 102 CYS A CA 1
ATOM 825 C C . CYS A 1 102 ? -23.230 -1.218 46.049 1.00 65.06 102 CYS A C 1
ATOM 827 O O . CYS A 1 102 ? -23.267 -0.540 45.014 1.00 65.06 102 CYS A O 1
ATOM 829 N N . PRO A 1 103 ? -22.066 -1.548 46.634 1.00 67.12 103 PRO A N 1
ATOM 830 C CA . PRO A 1 103 ? -20.790 -1.199 46.031 1.00 67.12 103 PRO A CA 1
ATOM 831 C C . PRO A 1 103 ? -20.713 -1.789 44.615 1.00 67.12 103 PRO A C 1
ATOM 833 O O . PRO A 1 103 ? -21.102 -2.945 44.425 1.00 67.12 103 PRO A O 1
ATOM 836 N N . PRO A 1 104 ? -20.236 -1.014 43.623 1.00 69.56 104 PRO A N 1
ATOM 837 C CA . PRO A 1 104 ? -20.162 -1.481 42.248 1.00 69.56 104 PRO A CA 1
ATOM 838 C C . PRO A 1 104 ? -19.309 -2.744 42.186 1.00 69.56 104 PRO A C 1
ATOM 840 O O . PRO A 1 104 ? -18.235 -2.808 42.793 1.00 69.56 104 PRO A O 1
ATOM 843 N N . THR A 1 105 ? -19.804 -3.733 41.454 1.00 80.62 105 THR A N 1
ATOM 844 C CA . THR A 1 105 ? -19.153 -5.033 41.267 1.00 80.62 105 THR A CA 1
ATOM 845 C C . THR A 1 105 ? -17.784 -4.829 40.612 1.00 80.62 105 THR A C 1
ATOM 847 O O . THR A 1 105 ? -17.594 -3.864 39.867 1.00 80.62 105 THR A O 1
ATOM 850 N N . ASP A 1 106 ? -16.827 -5.732 40.834 1.00 79.06 106 ASP A N 1
ATOM 851 C CA . ASP A 1 106 ? -15.478 -5.632 40.250 1.00 79.06 106 ASP A CA 1
ATOM 852 C C . ASP A 1 106 ? -15.508 -5.417 38.720 1.00 79.06 106 ASP A C 1
ATOM 854 O O . ASP A 1 106 ? -14.750 -4.606 38.180 1.00 79.06 106 ASP A O 1
ATOM 858 N N . ASP A 1 107 ? -16.453 -6.064 38.030 1.00 78.38 107 ASP A N 1
ATOM 859 C CA . ASP A 1 107 ? -16.674 -5.918 36.587 1.00 78.38 107 ASP A CA 1
ATOM 860 C C . ASP A 1 107 ? -17.173 -4.512 36.194 1.00 78.38 107 ASP A C 1
ATOM 862 O O . ASP A 1 107 ? -16.762 -3.958 35.170 1.00 78.38 107 ASP A O 1
ATOM 866 N N . GLU A 1 108 ? -18.022 -3.894 37.019 1.00 80.62 108 GLU A N 1
ATOM 867 C CA . GLU A 1 108 ? -18.557 -2.544 36.801 1.00 80.62 108 GLU A CA 1
ATOM 868 C C . GLU A 1 108 ? -17.481 -1.483 37.051 1.00 80.62 108 GLU A C 1
ATOM 870 O O . GLU A 1 108 ? -17.333 -0.538 36.271 1.00 80.62 108 GLU A O 1
ATOM 875 N N . GLN A 1 109 ? -16.664 -1.669 38.091 1.00 79.94 109 GLN A N 1
ATOM 876 C CA . GLN A 1 109 ? -15.516 -0.806 38.363 1.00 79.94 109 GLN A CA 1
ATOM 877 C C . GLN A 1 109 ? -14.471 -0.891 37.247 1.00 79.94 109 GLN A C 1
ATOM 879 O O . GLN A 1 109 ? -13.922 0.134 36.828 1.00 79.94 109 GLN A O 1
ATOM 884 N N . TRP A 1 110 ? -14.216 -2.094 36.726 1.00 81.19 110 TRP A N 1
ATOM 885 C CA . TRP A 1 110 ? -13.333 -2.294 35.581 1.00 81.19 110 TRP A CA 1
ATOM 886 C C . TRP A 1 110 ? -13.871 -1.606 34.320 1.00 81.19 110 TRP A C 1
ATOM 888 O O . TRP A 1 110 ? -13.121 -0.892 33.647 1.00 81.19 110 TRP A O 1
ATOM 898 N N . ALA A 1 111 ? -15.166 -1.752 34.025 1.00 80.44 111 ALA A N 1
ATOM 899 C CA . ALA A 1 111 ? -15.802 -1.130 32.866 1.00 80.44 111 ALA A CA 1
ATOM 900 C C . ALA A 1 111 ? -15.752 0.405 32.939 1.00 80.44 111 ALA A C 1
ATOM 902 O O . ALA A 1 111 ? -15.341 1.058 31.977 1.00 80.44 111 ALA A O 1
ATOM 903 N N . LEU A 1 112 ? -16.070 0.987 34.099 1.00 77.75 112 LEU A N 1
ATOM 904 C CA . LEU A 1 112 ? -15.953 2.428 34.337 1.00 77.75 112 LEU A CA 1
ATOM 905 C C . LEU A 1 112 ? -14.505 2.897 34.189 1.00 77.75 112 LEU A C 1
ATOM 907 O O . LEU A 1 112 ? -14.236 3.886 33.511 1.00 77.75 112 LEU A O 1
ATOM 911 N N . GLN A 1 113 ? -13.545 2.162 34.752 1.00 79.69 113 GLN A N 1
ATOM 912 C CA . GLN A 1 113 ? -12.137 2.506 34.606 1.00 79.69 113 GLN A CA 1
ATOM 913 C C . GLN A 1 113 ? -11.701 2.496 33.135 1.00 79.69 113 GLN A C 1
ATOM 915 O O . GLN A 1 113 ? -10.977 3.394 32.714 1.00 79.69 113 GLN A O 1
ATOM 920 N N . LYS A 1 114 ? -12.145 1.522 32.338 1.00 80.00 114 LYS A N 1
ATOM 921 C CA . LYS A 1 114 ? -11.803 1.440 30.912 1.00 80.00 114 LYS A CA 1
ATOM 922 C C . LYS A 1 114 ? -12.432 2.557 30.087 1.00 80.00 114 LYS A C 1
ATOM 924 O O . LYS A 1 114 ? -11.743 3.146 29.259 1.00 80.00 114 LYS A O 1
ATOM 929 N N . VAL A 1 115 ? -13.692 2.887 30.351 1.00 80.75 115 VAL A N 1
ATOM 930 C CA . VAL A 1 115 ? -14.416 3.948 29.638 1.00 80.75 115 VAL A CA 1
ATOM 931 C C . VAL A 1 115 ? -13.899 5.342 30.018 1.00 80.75 115 VAL A C 1
ATOM 933 O O . VAL A 1 115 ? -13.778 6.205 29.152 1.00 80.75 115 VAL A O 1
ATOM 936 N N . LEU A 1 116 ? -13.526 5.571 31.282 1.00 76.38 116 LEU A N 1
ATOM 937 C CA . LEU A 1 116 ? -13.028 6.871 31.745 1.00 76.38 116 LEU A CA 1
ATOM 938 C C . LEU A 1 116 ? -11.513 7.070 31.553 1.00 76.38 116 LEU A C 1
ATOM 940 O O . LEU A 1 116 ? -11.091 8.204 31.336 1.00 76.38 116 LEU A O 1
ATOM 944 N N . LYS A 1 117 ? -10.684 6.014 31.610 1.00 70.06 117 LYS A N 1
ATOM 945 C CA . LYS A 1 117 ? -9.210 6.139 31.583 1.00 70.06 117 LYS A CA 1
ATOM 946 C C . LYS A 1 117 ? -8.533 5.845 30.245 1.00 70.06 117 LYS A C 1
ATOM 948 O O . LYS A 1 117 ? -7.307 5.883 30.214 1.00 70.06 117 LYS A O 1
ATOM 953 N N . SER A 1 118 ? -9.238 5.544 29.151 1.00 57.16 118 SER A N 1
ATOM 954 C CA . SER A 1 118 ? -8.502 5.266 27.910 1.00 57.16 118 SER A CA 1
ATOM 955 C C . SER A 1 118 ? -7.821 6.526 27.370 1.00 57.16 118 SER A C 1
ATOM 957 O O . SER A 1 118 ? -8.467 7.466 26.895 1.00 57.16 118 SER A O 1
ATOM 959 N N . GLU A 1 119 ? -6.492 6.497 27.449 1.00 47.28 119 GLU A N 1
ATOM 960 C CA . GLU A 1 119 ? -5.575 7.176 26.549 1.00 47.28 119 GLU A CA 1
ATOM 961 C C . GLU A 1 119 ? -5.966 6.813 25.117 1.00 47.28 119 GLU A C 1
ATOM 963 O O . GLU A 1 119 ? -6.209 5.653 24.771 1.00 47.28 119 GLU A O 1
ATOM 968 N N . VAL A 1 120 ? -6.093 7.849 24.303 1.00 40.50 120 VAL A N 1
ATOM 969 C CA . VAL A 1 120 ? -6.275 7.737 22.865 1.00 40.50 120 VAL A CA 1
ATOM 970 C C . VAL A 1 120 ? -5.026 7.071 22.296 1.00 40.50 120 VAL A C 1
ATOM 972 O O . VAL A 1 120 ? -3.908 7.493 22.598 1.00 40.50 120 VAL A O 1
ATOM 975 N N . LEU A 1 121 ? -5.224 6.048 21.461 1.00 40.09 121 LEU A N 1
ATOM 976 C CA . LEU A 1 121 ? -4.223 5.548 20.522 1.00 40.09 121 LEU A CA 1
ATOM 977 C C . LEU A 1 121 ? -3.667 6.743 19.738 1.00 40.09 121 LEU A C 1
ATOM 979 O O . LEU A 1 121 ? -4.252 7.213 18.767 1.00 40.09 121 LEU A O 1
ATOM 983 N N . THR A 1 122 ? -2.547 7.277 20.216 1.00 34.06 122 THR A N 1
ATOM 984 C CA . THR A 1 122 ? -1.828 8.382 19.589 1.00 34.06 122 THR A CA 1
ATOM 985 C C . THR A 1 122 ? -0.893 7.753 18.569 1.00 34.06 122 THR A C 1
ATOM 987 O O . THR A 1 122 ? 0.289 7.549 18.818 1.00 34.06 122 THR A O 1
ATOM 990 N N . GLY A 1 123 ? -1.476 7.345 17.447 1.00 38.12 123 GLY A N 1
ATOM 991 C CA . GLY A 1 123 ? -0.784 6.719 16.327 1.00 38.12 123 GLY A CA 1
ATOM 992 C C . GLY A 1 123 ? -1.073 7.443 15.020 1.00 38.12 123 GLY A C 1
ATOM 993 O O . GLY A 1 123 ? -1.381 6.794 14.035 1.00 38.12 123 GLY A O 1
ATOM 994 N N . ALA A 1 124 ? -1.028 8.774 15.020 1.00 36.03 124 ALA A N 1
ATOM 995 C CA . ALA A 1 124 ? -0.972 9.581 13.803 1.00 36.03 124 ALA A CA 1
ATOM 996 C C . ALA A 1 124 ? -0.461 10.978 14.173 1.00 36.03 124 ALA A C 1
ATOM 998 O O . ALA A 1 124 ? -1.219 11.864 14.563 1.00 36.03 124 ALA A O 1
ATOM 999 N N . GLY A 1 125 ? 0.861 11.150 14.139 1.00 31.47 125 GLY A N 1
ATOM 1000 C CA . GLY A 1 125 ? 1.455 12.483 14.115 1.00 31.47 125 GLY A CA 1
ATOM 1001 C C . GLY A 1 125 ? 1.246 13.100 12.725 1.00 31.47 125 GLY A C 1
ATOM 1002 O O . GLY A 1 125 ? 1.400 12.382 11.735 1.00 31.47 125 GLY A O 1
ATOM 1003 N N . PRO A 1 126 ? 0.911 14.396 12.621 1.00 35.22 126 PRO A N 1
ATOM 1004 C CA . PRO A 1 126 ? 0.754 15.062 11.337 1.00 35.22 126 PRO A CA 1
ATOM 1005 C C . PRO A 1 126 ? 2.124 15.195 10.660 1.00 35.22 126 PRO A C 1
ATOM 1007 O O . PRO A 1 126 ? 3.031 15.851 11.172 1.00 35.22 126 PRO A O 1
ATOM 1010 N N . CYS A 1 127 ? 2.291 14.549 9.507 1.00 31.27 127 CYS A N 1
ATOM 1011 C CA . CYS A 1 127 ? 3.455 14.747 8.651 1.00 31.27 127 CYS A CA 1
ATOM 1012 C C . CYS A 1 127 ? 3.220 15.952 7.733 1.00 31.27 127 CYS A C 1
ATOM 1014 O O . CYS A 1 127 ? 2.818 15.786 6.584 1.00 31.27 127 CYS A O 1
ATOM 1016 N N . GLU A 1 128 ? 3.525 17.153 8.219 1.00 36.91 128 GLU A N 1
ATOM 1017 C CA . GLU A 1 128 ? 3.881 18.270 7.344 1.00 36.91 128 GLU A CA 1
ATOM 1018 C C . GLU A 1 128 ? 5.395 18.471 7.393 1.00 36.91 128 GLU A C 1
ATOM 1020 O O . GLU A 1 128 ? 5.933 18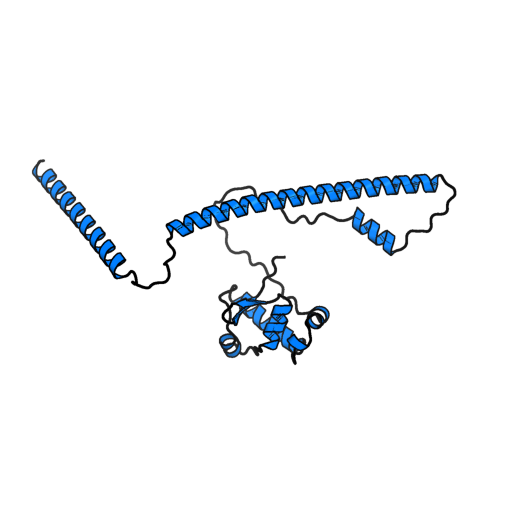.790 8.448 1.00 36.91 128 GLU A O 1
ATOM 1025 N N . GLU A 1 129 ? 6.077 18.193 6.273 1.00 33.91 129 GLU A N 1
ATOM 1026 C CA . GLU A 1 129 ? 7.029 19.100 5.597 1.00 33.91 129 GLU A CA 1
ATOM 1027 C C . GLU A 1 129 ? 7.909 18.371 4.540 1.00 33.91 129 GLU A C 1
ATOM 1029 O O . GLU A 1 129 ? 7.969 17.138 4.503 1.00 33.91 129 GLU A O 1
ATOM 1034 N N . PRO A 1 130 ? 8.485 19.115 3.569 1.00 32.25 130 PRO A N 1
ATOM 1035 C CA . PRO A 1 130 ? 8.651 18.693 2.180 1.00 32.25 130 PRO A CA 1
ATOM 1036 C C . PRO A 1 130 ? 9.845 17.781 1.876 1.00 32.25 130 PRO A C 1
ATOM 1038 O O . PRO A 1 130 ? 10.880 17.776 2.533 1.00 32.25 130 PRO A O 1
ATOM 1041 N N . CYS A 1 131 ? 9.703 17.050 0.765 1.00 38.16 131 CYS A N 1
ATOM 1042 C CA . CYS A 1 131 ? 10.735 16.220 0.151 1.00 38.16 131 CYS A CA 1
ATOM 1043 C C . CYS A 1 131 ? 12.036 16.995 -0.109 1.00 38.16 131 CYS A C 1
ATOM 1045 O O . CYS A 1 131 ? 12.155 17.660 -1.136 1.00 38.16 131 CYS A O 1
ATOM 1047 N N . ALA A 1 132 ? 13.048 16.800 0.733 1.00 42.84 132 ALA A N 1
ATOM 1048 C CA . ALA A 1 132 ? 14.441 16.852 0.311 1.00 42.84 132 ALA A CA 1
ATOM 1049 C C . ALA A 1 132 ? 15.352 16.110 1.302 1.00 42.84 132 ALA A C 1
ATOM 1051 O O . ALA A 1 132 ? 15.410 16.438 2.478 1.00 42.84 132 ALA A O 1
ATOM 1052 N N . GLN A 1 133 ? 16.141 15.191 0.738 1.00 30.38 133 GLN A N 1
ATOM 1053 C CA . GLN A 1 133 ? 17.354 14.560 1.277 1.00 30.38 133 GLN A CA 1
ATOM 1054 C C . GLN A 1 133 ? 17.184 13.312 2.157 1.00 30.38 133 GLN A C 1
ATOM 1056 O O . GLN A 1 133 ? 16.666 13.316 3.267 1.00 30.38 133 GLN A O 1
ATOM 1061 N N . SER A 1 134 ? 17.709 12.214 1.612 1.00 45.69 134 SER A N 1
ATOM 1062 C CA . SER A 1 134 ? 17.841 10.895 2.220 1.00 45.69 134 SER A CA 1
ATOM 1063 C C . SER A 1 134 ? 18.720 10.906 3.475 1.00 45.69 134 SER A C 1
ATOM 1065 O O . SER A 1 134 ? 19.821 11.463 3.437 1.00 45.69 134 SER A O 1
ATOM 1067 N N . PRO A 1 135 ? 18.352 10.131 4.511 1.00 32.59 135 PRO A N 1
ATOM 1068 C CA . PRO A 1 135 ? 19.353 9.480 5.353 1.00 32.59 135 PRO A CA 1
ATOM 1069 C C . PRO A 1 135 ? 19.188 7.951 5.440 1.00 32.59 135 PRO A C 1
ATOM 1071 O O . PRO A 1 135 ? 18.133 7.372 5.206 1.00 32.59 135 PRO A O 1
ATOM 1074 N N . LYS A 1 136 ? 20.324 7.318 5.741 1.00 29.02 136 LYS A N 1
ATOM 1075 C CA . LYS A 1 136 ? 20.664 5.884 5.763 1.00 29.02 136 LYS A CA 1
ATOM 1076 C C . LYS A 1 136 ? 19.729 4.996 6.618 1.00 29.02 136 LYS A C 1
ATOM 1078 O O . LYS A 1 136 ? 19.134 5.482 7.573 1.00 29.02 136 LYS A O 1
ATOM 1083 N N . PRO A 1 137 ? 19.659 3.677 6.323 1.00 32.72 137 PRO A N 1
ATOM 1084 C CA . PRO A 1 137 ? 18.697 2.757 6.930 1.00 32.72 137 PRO A CA 1
ATOM 1085 C C . PRO A 1 137 ? 18.959 2.551 8.427 1.00 32.72 137 PRO A C 1
ATOM 1087 O O . PRO A 1 137 ? 19.966 1.955 8.812 1.00 32.72 137 PRO A O 1
ATOM 1090 N N . GLN A 1 138 ? 18.023 2.998 9.262 1.00 34.38 138 GLN A N 1
ATOM 1091 C CA . GLN A 1 138 ? 17.916 2.562 10.651 1.00 34.38 138 GLN A CA 1
ATOM 1092 C C . GLN A 1 138 ? 17.267 1.171 10.676 1.00 34.38 138 GLN A C 1
ATOM 1094 O O . GLN A 1 138 ? 16.195 0.951 10.114 1.00 34.38 138 GLN A O 1
ATOM 1099 N N . GLN A 1 139 ? 17.963 0.208 11.278 1.00 41.31 139 GLN A N 1
ATOM 1100 C CA . GLN A 1 139 ? 17.481 -1.155 11.485 1.00 41.31 139 GLN A CA 1
ATOM 1101 C C . GLN A 1 139 ? 16.309 -1.148 12.475 1.00 41.31 139 GLN A C 1
ATOM 1103 O O . GLN A 1 139 ? 16.511 -1.028 13.680 1.00 41.31 139 GLN A O 1
ATOM 1108 N N . MET A 1 140 ? 15.091 -1.335 11.969 1.00 38.06 140 MET A N 1
ATOM 1109 C CA . MET A 1 140 ? 13.978 -1.844 12.768 1.00 38.06 140 MET A CA 1
ATOM 1110 C C . MET A 1 140 ? 14.314 -3.297 13.140 1.00 38.06 140 MET A C 1
ATOM 1112 O O . MET A 1 140 ? 14.367 -4.165 12.266 1.00 38.06 140 MET A O 1
ATOM 1116 N N . LYS A 1 141 ? 14.610 -3.569 14.416 1.00 43.53 141 LYS A N 1
ATOM 1117 C CA . LYS A 1 141 ? 14.672 -4.944 14.931 1.00 43.53 141 LYS A CA 1
ATOM 1118 C C . LYS A 1 141 ? 13.247 -5.494 14.922 1.00 43.53 141 LYS A C 1
ATOM 1120 O O . LYS A 1 141 ? 12.459 -5.152 15.792 1.00 43.53 141 LYS A O 1
ATOM 1125 N N . VAL A 1 142 ? 12.917 -6.302 13.920 1.00 61.53 142 VAL A N 1
ATOM 1126 C CA . VAL A 1 142 ? 11.682 -7.092 13.924 1.00 61.53 142 VAL A CA 1
ATOM 1127 C C . VAL A 1 142 ? 11.888 -8.213 14.944 1.00 61.53 142 VAL A C 1
ATOM 1129 O O . VAL A 1 142 ? 12.801 -9.024 14.789 1.00 61.53 142 VAL A O 1
ATOM 1132 N N . GLU A 1 143 ? 11.106 -8.212 16.018 1.00 74.25 143 GLU A N 1
ATOM 1133 C CA . GLU A 1 143 ? 11.138 -9.254 17.047 1.00 74.25 143 GLU A CA 1
ATOM 1134 C C . GLU A 1 143 ? 10.345 -10.484 16.574 1.00 74.25 143 GLU A C 1
ATOM 1136 O O . GLU A 1 143 ? 9.303 -10.356 15.931 1.00 74.25 143 GLU A O 1
ATOM 1141 N N . PHE A 1 144 ? 10.871 -11.688 16.824 1.00 80.31 144 PHE A N 1
ATOM 1142 C CA . PHE A 1 144 ? 10.212 -12.937 16.439 1.00 80.31 144 PHE A CA 1
ATOM 1143 C C . PHE A 1 144 ? 9.180 -13.341 17.493 1.00 80.31 144 PHE A C 1
ATOM 1145 O O . PHE A 1 144 ? 9.546 -13.709 18.608 1.00 80.31 144 PHE A O 1
ATOM 1152 N N . GLU A 1 145 ? 7.904 -13.363 17.117 1.00 83.19 145 GLU A N 1
ATOM 1153 C CA . GLU A 1 145 ? 6.832 -13.889 17.964 1.00 83.19 145 GLU A CA 1
ATOM 1154 C C . GLU A 1 145 ? 6.454 -15.320 17.546 1.00 83.19 145 GLU A C 1
ATOM 1156 O O . GLU A 1 145 ? 5.942 -15.512 16.441 1.00 83.19 145 GLU A O 1
ATOM 1161 N N . PRO A 1 146 ? 6.674 -16.349 18.385 1.00 87.06 146 PRO A N 1
ATOM 1162 C CA . PRO A 1 146 ? 6.292 -17.720 18.057 1.00 87.06 146 PRO A CA 1
ATOM 1163 C C . PRO A 1 146 ? 4.767 -17.909 18.055 1.00 87.06 146 PRO A C 1
ATOM 1165 O O . PRO A 1 146 ? 4.028 -17.223 18.758 1.00 87.06 146 PRO A O 1
ATOM 1168 N N . VAL A 1 147 ? 4.276 -18.914 17.320 1.00 87.19 147 VAL A N 1
ATOM 1169 C CA . VAL A 1 147 ? 2.851 -19.271 17.340 1.00 87.19 147 VAL A CA 1
ATOM 1170 C C . VAL A 1 147 ? 2.500 -19.870 18.702 1.00 87.19 147 VAL A C 1
ATOM 1172 O O . VAL A 1 147 ? 2.997 -20.939 19.069 1.00 87.19 147 VAL A O 1
ATOM 1175 N N . THR A 1 148 ? 1.616 -19.197 19.436 1.00 89.25 148 THR A N 1
ATOM 1176 C CA . THR A 1 148 ? 1.069 -19.676 20.713 1.00 89.25 148 THR A CA 1
ATOM 1177 C C . THR A 1 148 ? 0.080 -20.821 20.490 1.00 89.25 148 THR A C 1
ATOM 1179 O O . THR A 1 148 ? -0.614 -20.870 19.473 1.00 89.25 148 THR A O 1
ATOM 1182 N N . GLU A 1 149 ? -0.063 -21.719 21.467 1.00 87.81 149 GLU A N 1
ATOM 1183 C CA . GLU A 1 149 ? -1.006 -22.846 21.401 1.00 87.81 149 GLU A CA 1
ATOM 1184 C C . GLU A 1 149 ? -2.445 -22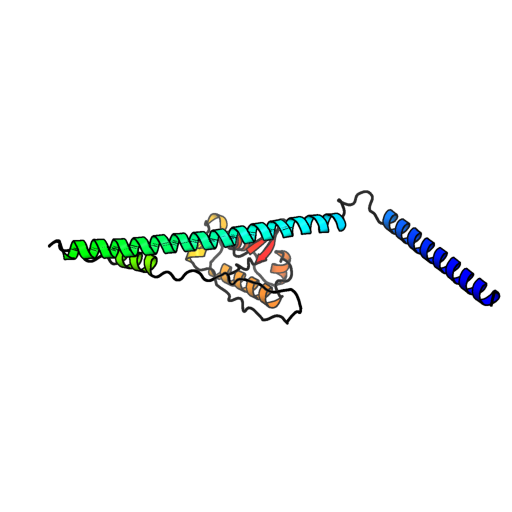.403 21.090 1.00 87.81 149 GLU A C 1
ATOM 1186 O O . GLU A 1 149 ? -3.102 -23.009 20.248 1.00 87.81 149 GLU A O 1
ATOM 1191 N N . LYS A 1 150 ? -2.889 -21.279 21.671 1.00 86.44 150 LYS A N 1
ATOM 1192 C CA . LYS A 1 150 ? -4.198 -20.661 21.391 1.00 86.44 150 LYS A CA 1
ATOM 1193 C C . LYS A 1 150 ? -4.385 -20.289 19.913 1.00 86.44 150 LYS A C 1
ATOM 1195 O O . LYS A 1 150 ? -5.455 -20.498 19.353 1.00 86.44 150 LYS A O 1
ATOM 1200 N N . MET A 1 151 ? -3.349 -19.746 19.271 1.00 87.06 151 MET A N 1
ATOM 1201 C CA . MET A 1 151 ? -3.396 -19.416 17.842 1.00 87.06 151 MET A CA 1
ATOM 1202 C C . MET A 1 151 ? -3.423 -20.698 17.012 1.00 87.06 151 MET A C 1
ATOM 1204 O O . MET A 1 151 ? -4.232 -20.843 16.102 1.00 87.06 151 MET A O 1
ATOM 1208 N N . PHE A 1 152 ? -2.589 -21.675 17.367 1.00 88.06 152 PHE A N 1
ATOM 1209 C CA . PHE A 1 152 ? -2.524 -22.947 16.659 1.00 88.06 152 PHE A CA 1
ATOM 1210 C C . PHE A 1 152 ? -3.844 -23.732 16.707 1.00 88.06 152 PHE A C 1
ATOM 1212 O O . PHE A 1 152 ? -4.240 -24.316 15.699 1.00 88.06 152 PHE A O 1
ATOM 1219 N N . THR A 1 153 ? -4.550 -23.742 17.840 1.00 87.75 153 THR A N 1
ATOM 1220 C CA . THR A 1 153 ? -5.843 -24.434 17.972 1.00 87.75 153 THR A CA 1
ATOM 1221 C C . THR A 1 153 ? -6.995 -23.723 17.266 1.00 87.75 153 THR A C 1
ATOM 1223 O O . THR A 1 153 ? -7.938 -24.407 16.871 1.00 87.75 153 THR A O 1
ATOM 1226 N N . SER A 1 154 ? -6.886 -22.411 17.027 1.00 89.50 154 SER A N 1
ATOM 1227 C CA . SER A 1 154 ? -7.835 -21.632 16.214 1.00 89.50 154 SER A CA 1
ATOM 1228 C C . SER A 1 154 ? -7.928 -22.140 14.767 1.00 89.50 154 SER A C 1
ATOM 1230 O O . SER A 1 154 ? -8.989 -22.101 14.146 1.00 89.50 154 SER A O 1
ATOM 1232 N N . VAL A 1 155 ? -6.839 -22.697 14.221 1.00 88.94 155 VAL A N 1
ATOM 1233 C CA . VAL A 1 155 ? -6.855 -23.294 12.879 1.00 88.94 155 VAL A CA 1
ATOM 1234 C C . VAL A 1 155 ? -7.549 -24.668 12.920 1.00 88.94 155 VAL A C 1
ATOM 1236 O O . VAL A 1 155 ? -7.174 -25.525 13.726 1.00 88.94 155 VAL A O 1
ATOM 1239 N N . PRO A 1 156 ? -8.511 -24.970 12.029 1.00 88.81 156 PRO A N 1
ATOM 1240 C CA . PRO A 1 156 ? -9.154 -26.285 11.981 1.00 88.81 156 PRO A CA 1
ATOM 1241 C C . PRO A 1 156 ? -8.167 -27.445 11.757 1.00 88.81 156 PRO A C 1
ATOM 1243 O O . PRO A 1 156 ? -7.200 -27.326 10.999 1.00 88.81 156 PRO A O 1
ATOM 1246 N N . GLN A 1 157 ? -8.421 -28.606 12.376 1.00 87.19 157 GLN A N 1
ATOM 1247 C CA . GLN A 1 157 ? -7.557 -29.792 12.237 1.00 87.19 157 GLN A CA 1
ATOM 1248 C C . GLN A 1 157 ? -7.466 -30.295 10.786 1.00 87.19 157 GLN A C 1
ATOM 1250 O O . GLN A 1 157 ? -6.422 -30.795 10.377 1.00 87.19 157 GLN A O 1
ATOM 1255 N N . SER A 1 158 ? -8.510 -30.094 9.976 1.00 85.56 158 SER A N 1
ATOM 1256 C CA . SER A 1 158 ? -8.503 -30.395 8.536 1.00 85.56 158 SER A CA 1
ATOM 1257 C C . SER A 1 158 ? -7.402 -29.649 7.766 1.00 85.56 158 SER A C 1
ATOM 1259 O O . SER A 1 158 ? -6.882 -30.165 6.777 1.00 85.56 158 SER A O 1
ATOM 1261 N N . VAL A 1 159 ? -7.011 -28.461 8.241 1.00 85.19 159 VAL A N 1
ATOM 1262 C CA . VAL A 1 159 ? -5.942 -27.632 7.663 1.00 85.19 159 VAL A CA 1
ATOM 1263 C C . VAL A 1 159 ? -4.585 -27.960 8.289 1.00 85.19 159 VAL A C 1
ATOM 1265 O O . VAL A 1 159 ? -3.593 -28.076 7.569 1.00 85.19 159 VAL A O 1
ATOM 1268 N N . ARG A 1 160 ? -4.541 -28.164 9.615 1.00 85.94 160 ARG A N 1
ATOM 1269 C CA . ARG A 1 160 ? -3.314 -28.544 10.343 1.00 85.94 160 ARG A CA 1
ATOM 1270 C C . ARG A 1 160 ? -2.803 -29.936 9.974 1.00 85.94 160 ARG A C 1
ATOM 1272 O O . ARG A 1 160 ? -1.597 -30.173 10.000 1.00 85.94 160 ARG A O 1
ATOM 1279 N N . GLN A 1 161 ? -3.708 -30.846 9.619 1.00 86.75 161 GLN A N 1
ATOM 1280 C CA . GLN A 1 161 ? -3.424 -32.253 9.343 1.00 86.75 161 GLN A CA 1
ATOM 1281 C C . GLN A 1 161 ? -2.586 -32.887 10.471 1.00 86.75 161 GLN A C 1
ATOM 1283 O O . GLN A 1 161 ? -3.046 -32.958 11.606 1.00 86.75 161 GLN A O 1
ATOM 1288 N N . THR A 1 162 ? -1.362 -33.336 10.177 1.00 83.62 162 THR A N 1
ATOM 1289 C CA . THR A 1 162 ? -0.459 -34.027 11.113 1.00 83.62 162 THR A CA 1
ATOM 1290 C C . THR A 1 162 ? 0.618 -33.121 11.725 1.00 83.62 162 THR A C 1
ATOM 1292 O O . THR A 1 162 ? 1.545 -33.614 12.368 1.00 83.62 162 THR A O 1
ATOM 1295 N N . VAL A 1 163 ? 0.543 -31.801 11.519 1.00 87.38 163 VAL A N 1
ATOM 1296 C CA . VAL A 1 163 ? 1.585 -30.858 11.958 1.00 87.38 163 VAL A CA 1
ATOM 1297 C C . VAL A 1 163 ? 1.578 -30.698 13.478 1.00 87.38 163 VAL A C 1
ATOM 1299 O O . VAL A 1 163 ? 0.539 -30.436 14.077 1.00 87.38 163 VAL A O 1
ATOM 1302 N N . LYS A 1 164 ? 2.758 -30.789 14.101 1.00 91.19 164 LYS A N 1
ATOM 1303 C CA . LYS A 1 164 ? 2.962 -30.479 15.525 1.00 91.19 164 LYS A CA 1
ATOM 1304 C C . LYS A 1 164 ? 3.363 -29.015 15.709 1.00 91.19 164 LYS A C 1
ATOM 1306 O O . LYS A 1 164 ? 4.132 -28.486 14.909 1.00 91.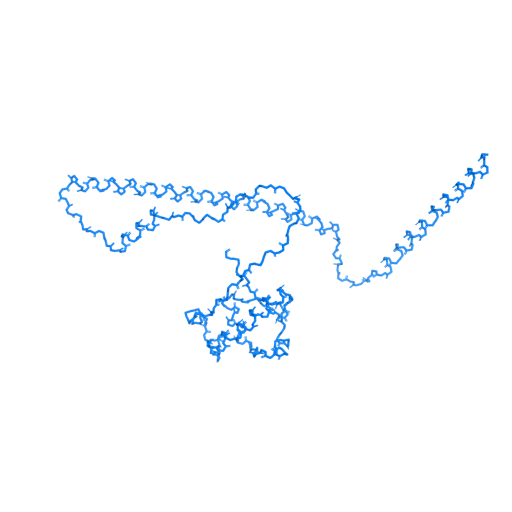19 164 LYS A O 1
ATOM 1311 N N . LEU A 1 165 ? 2.917 -28.389 16.800 1.00 88.81 165 LEU A N 1
ATOM 1312 C CA . LEU A 1 165 ? 3.217 -26.984 17.110 1.00 88.81 165 LEU A CA 1
ATOM 1313 C C . LEU A 1 165 ? 4.727 -26.693 17.160 1.00 88.81 165 LEU A C 1
ATOM 1315 O O . LEU A 1 165 ? 5.189 -25.735 16.547 1.00 88.81 165 LEU A O 1
ATOM 1319 N N . ALA A 1 166 ? 5.508 -27.554 17.818 1.00 88.25 166 ALA A N 1
ATOM 1320 C CA . ALA A 1 166 ? 6.963 -27.401 17.903 1.00 88.25 166 ALA A CA 1
ATOM 1321 C C . ALA A 1 166 ? 7.636 -27.424 16.517 1.00 88.25 166 ALA A C 1
ATOM 1323 O O . ALA A 1 166 ? 8.492 -26.596 16.215 1.00 88.25 166 ALA A O 1
ATOM 1324 N N . GLU A 1 167 ? 7.199 -28.331 15.639 1.00 89.06 167 GLU A N 1
ATOM 1325 C CA . GLU A 1 167 ? 7.719 -28.434 14.272 1.00 89.06 167 GLU A CA 1
ATOM 1326 C C . GLU A 1 167 ? 7.289 -27.260 13.382 1.00 89.06 167 GLU A C 1
ATOM 1328 O O . GLU A 1 167 ? 8.002 -26.916 12.435 1.00 89.06 167 GLU A O 1
ATOM 1333 N N . LEU A 1 168 ? 6.122 -26.671 13.659 1.00 90.44 168 LEU A N 1
ATOM 1334 C CA . LEU A 1 168 ? 5.625 -25.479 12.980 1.00 90.44 168 LEU A CA 1
ATOM 1335 C C . LEU A 1 168 ? 6.427 -24.240 13.386 1.00 90.44 168 LEU A C 1
ATOM 1337 O O . LEU A 1 168 ? 6.863 -23.501 12.508 1.00 90.44 168 LEU A O 1
ATOM 1341 N N . ASN A 1 169 ? 6.665 -24.047 14.686 1.00 91.19 169 ASN A N 1
ATOM 1342 C CA . ASN A 1 169 ? 7.430 -22.912 15.205 1.00 91.19 169 ASN A CA 1
ATOM 1343 C C . ASN A 1 169 ? 8.899 -22.963 14.779 1.00 91.19 169 ASN A C 1
ATOM 1345 O O . ASN A 1 169 ? 9.423 -21.942 14.347 1.00 91.19 169 ASN A O 1
ATOM 1349 N N . MET A 1 170 ? 9.531 -24.144 14.778 1.00 89.81 170 MET A N 1
ATOM 1350 C CA . MET A 1 170 ? 10.865 -24.315 14.186 1.00 89.81 170 MET A CA 1
ATOM 1351 C C . MET A 1 170 ? 10.896 -23.883 12.716 1.00 89.81 170 MET A C 1
ATOM 1353 O O . MET A 1 170 ? 11.793 -23.161 12.293 1.00 89.81 170 MET A O 1
ATOM 1357 N N . PHE A 1 171 ? 9.917 -24.329 11.925 1.00 90.75 171 PHE A N 1
ATOM 1358 C CA . PHE A 1 171 ? 9.841 -23.979 10.508 1.00 90.75 171 PHE A CA 1
ATOM 1359 C C . PHE A 1 171 ? 9.593 -22.478 10.298 1.00 90.75 171 PHE A C 1
ATOM 1361 O O . PHE A 1 171 ? 10.202 -21.869 9.422 1.00 90.75 171 PHE A O 1
ATOM 1368 N N . TYR A 1 172 ? 8.732 -21.870 11.114 1.00 90.44 172 TYR A N 1
ATOM 1369 C CA . TYR A 1 172 ? 8.470 -20.437 11.060 1.00 90.44 172 TYR A CA 1
ATOM 1370 C C . TYR A 1 172 ? 9.711 -19.616 11.427 1.00 90.44 172 TYR A C 1
ATOM 1372 O O . TYR A 1 172 ? 10.050 -18.688 10.698 1.00 90.44 172 TYR A O 1
ATOM 1380 N N . GLN A 1 173 ? 10.442 -20.004 12.473 1.00 88.06 173 GLN A N 1
ATOM 1381 C CA . GLN A 1 173 ? 11.691 -19.353 12.865 1.00 88.06 173 GLN A CA 1
ATOM 1382 C C . GLN A 1 173 ? 12.734 -19.400 11.739 1.00 88.06 173 GLN A C 1
ATOM 1384 O O . GLN A 1 173 ? 13.309 -18.378 11.389 1.00 88.06 173 GLN A O 1
ATOM 1389 N N . GLN A 1 174 ? 12.897 -20.551 11.076 1.00 88.75 174 GLN A N 1
ATOM 1390 C CA . GLN A 1 174 ? 13.798 -20.680 9.922 1.00 88.75 174 GLN A CA 1
ATOM 1391 C C . GLN A 1 174 ? 13.426 -19.740 8.764 1.00 88.75 174 GLN A C 1
ATOM 1393 O O . GLN A 1 1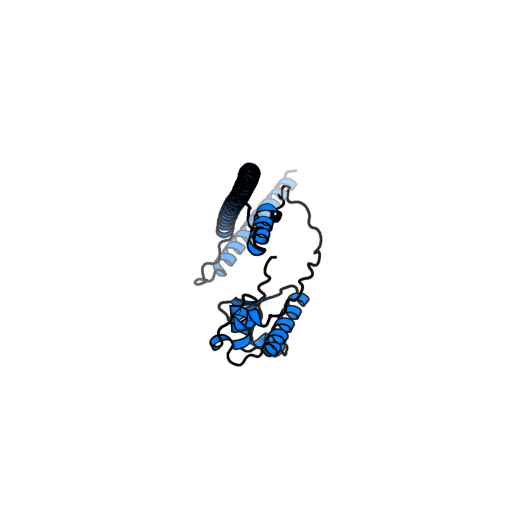74 ? 14.306 -19.185 8.103 1.00 88.75 174 GLN A O 1
ATOM 1398 N N . LEU A 1 175 ? 12.127 -19.558 8.501 1.00 87.69 175 LEU A N 1
ATOM 1399 C CA . LEU A 1 175 ? 11.659 -18.590 7.508 1.00 87.69 175 LEU A CA 1
ATOM 1400 C C . LEU A 1 175 ? 11.934 -17.155 7.966 1.00 87.69 175 LEU A C 1
ATOM 1402 O O . LEU A 1 175 ? 12.427 -16.349 7.179 1.00 87.69 175 LEU A O 1
ATOM 1406 N N . PHE A 1 176 ? 11.641 -16.844 9.226 1.00 86.44 176 PHE A N 1
ATOM 1407 C CA . PHE A 1 176 ? 11.853 -15.526 9.814 1.00 86.44 176 PHE A CA 1
ATOM 1408 C C . PHE A 1 176 ? 13.321 -15.098 9.762 1.00 86.44 176 PHE A C 1
ATOM 1410 O O . PHE A 1 176 ? 13.625 -14.013 9.260 1.00 86.44 176 PHE A O 1
ATOM 1417 N N . ASP A 1 177 ? 14.237 -15.977 10.163 1.00 85.56 177 ASP A N 1
ATOM 1418 C CA . ASP A 1 177 ? 15.679 -15.734 10.110 1.00 85.56 177 ASP A CA 1
ATOM 1419 C C . ASP A 1 177 ? 16.152 -15.523 8.668 1.00 85.56 177 ASP A C 1
ATOM 1421 O O . ASP A 1 177 ? 16.945 -14.622 8.388 1.00 85.56 177 ASP A O 1
ATOM 1425 N N . TYR A 1 178 ? 15.632 -16.311 7.718 1.00 85.25 178 TYR A N 1
ATOM 1426 C CA . TYR A 1 178 ? 15.971 -16.155 6.305 1.00 85.25 178 TYR A CA 1
ATOM 1427 C C . TYR A 1 178 ? 15.559 -14.781 5.763 1.00 85.25 178 TYR A C 1
ATOM 1429 O O . TYR A 1 178 ? 16.364 -14.118 5.106 1.00 85.25 178 TYR A O 1
ATOM 1437 N N . PHE A 1 179 ? 14.320 -14.346 5.999 1.00 83.56 179 PHE A N 1
ATOM 1438 C CA . PHE A 1 179 ? 13.827 -13.074 5.462 1.00 83.56 179 PHE A CA 1
ATOM 1439 C C . PHE A 1 179 ? 14.452 -11.864 6.167 1.00 83.56 179 PHE A C 1
ATOM 1441 O O . PHE A 1 179 ? 14.748 -10.869 5.499 1.00 83.56 179 PHE A O 1
ATOM 1448 N N . THR A 1 180 ? 14.743 -11.984 7.465 1.00 81.44 180 THR A N 1
ATOM 1449 C CA . THR A 1 180 ? 15.442 -10.957 8.252 1.00 81.44 180 THR A CA 1
ATOM 1450 C C . THR A 1 180 ? 16.890 -10.787 7.786 1.00 81.44 180 THR A C 1
ATOM 1452 O O . THR A 1 180 ? 17.320 -9.670 7.497 1.00 81.44 180 THR A O 1
ATOM 1455 N N . ASN A 1 181 ? 17.631 -11.886 7.601 1.00 80.00 181 ASN A N 1
ATOM 1456 C CA . ASN A 1 181 ? 19.027 -11.838 7.153 1.00 80.00 181 ASN A CA 1
ATOM 1457 C C . ASN A 1 181 ? 19.174 -11.415 5.679 1.00 80.00 181 ASN A C 1
ATOM 1459 O O . ASN A 1 181 ? 20.135 -10.734 5.326 1.00 80.00 181 ASN A O 1
ATOM 1463 N N . ASN A 1 182 ? 18.211 -11.761 4.815 1.00 74.44 182 ASN A N 1
ATOM 1464 C CA . ASN A 1 182 ? 18.254 -11.455 3.377 1.00 74.44 182 ASN A CA 1
ATOM 1465 C C . ASN A 1 182 ? 17.494 -10.173 2.978 1.00 74.44 182 ASN A C 1
ATOM 1467 O O . ASN A 1 182 ? 17.150 -10.000 1.803 1.00 74.44 182 ASN A O 1
ATOM 1471 N N . LYS A 1 183 ? 17.219 -9.262 3.926 1.00 65.00 183 LYS A N 1
ATOM 1472 C CA . LYS A 1 183 ? 16.535 -7.972 3.688 1.00 65.00 183 LYS A CA 1
ATOM 1473 C C . LYS A 1 183 ? 15.238 -8.108 2.869 1.00 65.00 183 LYS A C 1
ATOM 1475 O O . LYS A 1 183 ? 15.053 -7.400 1.882 1.00 65.00 183 LYS A O 1
ATOM 1480 N N . ASN A 1 184 ? 14.354 -9.039 3.235 1.00 63.09 184 ASN A N 1
ATOM 1481 C CA . ASN A 1 184 ? 13.079 -9.286 2.539 1.00 63.09 184 ASN A CA 1
ATOM 1482 C C . ASN A 1 184 ? 13.204 -9.614 1.033 1.00 63.09 184 ASN A C 1
ATOM 1484 O O . ASN A 1 184 ? 12.261 -9.415 0.257 1.00 63.09 184 ASN A O 1
ATOM 1488 N N . SER A 1 185 ? 14.355 -10.128 0.592 1.00 65.69 185 SER A N 1
ATOM 1489 C CA . SER A 1 185 ? 14.597 -10.393 -0.827 1.00 65.69 185 SER A CA 1
ATOM 1490 C C . SER A 1 185 ? 13.852 -11.627 -1.328 1.00 65.69 185 SER A C 1
ATOM 1492 O O . SER A 1 185 ? 14.135 -12.748 -0.921 1.00 65.69 185 SER A O 1
ATOM 1494 N N . SER A 1 186 ? 12.967 -11.381 -2.302 1.00 66.25 186 SER A N 1
ATOM 1495 C CA . SER A 1 186 ? 12.263 -12.320 -3.196 1.00 66.25 186 SER A CA 1
ATOM 1496 C C . SER A 1 186 ? 11.469 -13.465 -2.543 1.00 66.25 186 SER A C 1
ATOM 1498 O O . SER A 1 186 ? 11.897 -14.132 -1.612 1.00 66.25 186 SER A O 1
ATOM 1500 N N . ALA A 1 187 ? 10.265 -13.715 -3.063 1.00 81.38 187 ALA A N 1
ATOM 1501 C CA . ALA A 1 187 ? 9.398 -14.780 -2.564 1.00 81.38 187 ALA A CA 1
ATOM 1502 C C . ALA A 1 187 ? 10.048 -16.169 -2.727 1.00 81.38 187 ALA A C 1
ATOM 1504 O O . ALA A 1 187 ? 10.635 -16.457 -3.771 1.00 81.38 187 ALA A O 1
ATOM 1505 N N . LEU A 1 188 ? 9.894 -17.034 -1.724 1.00 84.75 188 LEU A N 1
ATOM 1506 C CA . LEU A 1 188 ? 10.555 -18.339 -1.660 1.00 84.75 188 LEU A CA 1
ATOM 1507 C C . LEU A 1 188 ? 9.652 -19.455 -2.190 1.00 84.75 188 LEU A C 1
ATOM 1509 O O . LEU A 1 188 ? 8.495 -19.571 -1.797 1.00 84.75 188 LEU A O 1
ATOM 1513 N N . SER A 1 189 ? 10.166 -20.298 -3.080 1.00 85.19 189 SER A N 1
ATOM 1514 C CA . SER A 1 189 ? 9.465 -21.513 -3.521 1.00 85.19 189 SER A CA 1
ATOM 1515 C C . SER A 1 189 ? 9.742 -22.697 -2.592 1.00 85.19 189 SER A C 1
ATOM 1517 O O . SER A 1 189 ? 10.796 -22.770 -1.963 1.00 85.19 189 SER A O 1
ATOM 1519 N N . VAL A 1 190 ? 8.843 -23.686 -2.571 1.00 84.56 190 VAL A N 1
ATOM 1520 C CA . VAL A 1 190 ? 9.028 -24.936 -1.803 1.00 84.56 190 VAL A CA 1
ATOM 1521 C C . VAL A 1 190 ? 10.325 -25.662 -2.200 1.00 84.56 190 VAL A C 1
ATOM 1523 O O . VAL A 1 190 ? 11.024 -26.212 -1.354 1.00 84.56 190 VAL A O 1
ATOM 1526 N N . ILE A 1 191 ? 10.706 -25.599 -3.480 1.00 84.06 191 ILE A N 1
ATOM 1527 C CA . ILE A 1 191 ? 11.958 -26.182 -3.985 1.00 84.06 191 ILE A CA 1
ATOM 1528 C C . ILE A 1 191 ? 13.175 -25.493 -3.354 1.00 84.06 191 ILE A C 1
ATOM 1530 O O . ILE A 1 191 ? 14.128 -26.160 -2.956 1.00 84.06 191 ILE A O 1
ATOM 1534 N N . GLN A 1 192 ? 13.151 -24.163 -3.243 1.00 84.88 192 GLN A N 1
ATOM 1535 C CA . GLN A 1 192 ? 14.218 -23.407 -2.584 1.00 84.88 192 GLN A CA 1
ATOM 1536 C C . GLN A 1 192 ? 14.260 -23.690 -1.080 1.00 84.88 192 GLN A C 1
ATOM 1538 O O . GLN A 1 192 ? 15.349 -23.850 -0.541 1.00 84.88 192 GLN A O 1
ATOM 1543 N N . MET A 1 193 ? 13.105 -23.836 -0.423 1.00 87.81 193 MET A N 1
ATOM 1544 C CA . MET A 1 193 ? 13.036 -24.206 0.998 1.00 87.81 193 MET A CA 1
ATOM 1545 C C . MET A 1 193 ? 13.736 -25.539 1.264 1.00 87.81 193 MET A C 1
ATOM 1547 O O . MET A 1 193 ? 14.586 -25.626 2.146 1.00 87.81 193 MET A O 1
ATOM 1551 N N . ASN A 1 194 ? 13.448 -26.555 0.448 1.00 84.94 194 ASN A N 1
ATOM 1552 C CA . ASN A 1 194 ? 14.068 -27.870 0.595 1.00 84.94 194 ASN A CA 1
ATOM 1553 C C . ASN A 1 194 ? 15.585 -27.825 0.332 1.00 84.94 194 ASN A C 1
ATOM 1555 O O . ASN A 1 194 ? 16.342 -28.498 1.027 1.00 84.94 194 ASN A O 1
ATOM 1559 N N . LYS A 1 195 ? 16.053 -26.990 -0.612 1.00 86.19 195 LYS A N 1
ATOM 1560 C CA . LYS A 1 195 ? 17.495 -26.752 -0.835 1.00 86.19 195 LYS A CA 1
ATOM 1561 C C . LYS A 1 195 ? 18.178 -26.063 0.349 1.00 86.19 195 LYS A C 1
ATOM 1563 O O . LYS A 1 195 ? 19.347 -26.324 0.601 1.00 86.19 195 LYS A O 1
ATOM 1568 N N . LEU A 1 196 ? 17.454 -25.215 1.078 1.00 84.00 196 LEU A N 1
ATOM 1569 C CA . LEU A 1 196 ? 17.913 -24.559 2.308 1.00 84.00 196 LEU A CA 1
ATOM 1570 C C . LEU A 1 196 ? 17.741 -25.444 3.555 1.00 84.00 196 LEU A C 1
ATOM 1572 O O . LEU A 1 196 ? 17.822 -24.951 4.677 1.00 84.00 196 LEU A O 1
ATOM 1576 N N . ASN A 1 197 ? 17.497 -26.747 3.367 1.00 83.06 197 ASN A N 1
ATOM 1577 C CA . ASN A 1 197 ? 17.301 -27.730 4.431 1.00 83.06 197 ASN A CA 1
ATOM 1578 C C . ASN A 1 197 ? 16.098 -27.432 5.352 1.00 83.06 197 ASN A C 1
ATOM 1580 O O . ASN A 1 197 ? 16.034 -27.886 6.497 1.00 83.06 197 ASN A O 1
ATOM 1584 N N . MET A 1 198 ? 15.116 -26.674 4.856 1.00 87.38 198 MET A N 1
ATOM 1585 C CA . MET A 1 198 ? 13.857 -26.433 5.553 1.00 87.38 198 MET A CA 1
ATOM 1586 C C . MET A 1 198 ? 12.879 -27.564 5.229 1.00 87.38 198 MET A C 1
ATOM 1588 O O . MET A 1 198 ? 12.647 -27.884 4.064 1.00 87.38 198 MET A O 1
ATOM 1592 N N . LYS A 1 199 ? 12.251 -28.153 6.252 1.00 85.06 199 LYS A N 1
ATOM 1593 C CA . LYS A 1 199 ? 11.223 -29.196 6.077 1.00 85.06 199 LYS A CA 1
ATOM 1594 C C . LYS A 1 199 ? 9.874 -28.571 5.708 1.00 85.06 199 LYS A C 1
ATOM 1596 O O . LYS A 1 199 ? 8.962 -28.531 6.543 1.00 85.06 199 LYS A O 1
ATOM 1601 N N . ALA A 1 200 ? 9.775 -28.061 4.481 1.00 84.38 200 ALA A N 1
ATOM 1602 C CA . ALA A 1 200 ? 8.580 -27.411 3.960 1.00 84.38 200 ALA A CA 1
ATOM 1603 C C . ALA A 1 200 ? 7.519 -28.448 3.565 1.00 84.38 200 ALA A C 1
ATOM 1605 O O . ALA A 1 200 ? 7.680 -29.211 2.616 1.00 84.38 200 ALA A O 1
ATOM 1606 N N . THR A 1 201 ? 6.409 -28.456 4.298 1.00 86.75 201 THR A N 1
ATOM 1607 C CA . THR A 1 201 ? 5.230 -29.274 3.990 1.00 86.75 201 THR A CA 1
ATOM 1608 C C . THR A 1 201 ? 4.058 -28.355 3.682 1.00 86.75 201 THR A C 1
ATOM 1610 O O . THR A 1 201 ? 3.919 -27.291 4.289 1.00 86.75 201 THR A O 1
ATOM 1613 N N . GLU A 1 202 ? 3.185 -28.768 2.767 1.00 86.38 202 GLU A N 1
ATOM 1614 C CA . GLU A 1 202 ? 2.016 -27.981 2.370 1.00 86.38 202 GLU A CA 1
ATOM 1615 C C . GLU A 1 202 ? 1.097 -27.657 3.562 1.00 86.38 202 GLU A C 1
ATOM 1617 O O . GLU A 1 202 ? 0.603 -26.538 3.673 1.00 86.38 202 GLU A O 1
ATOM 1622 N N . SER A 1 203 ? 0.935 -28.590 4.504 1.00 87.25 203 SER A N 1
ATOM 1623 C CA . SER A 1 203 ? 0.172 -28.393 5.743 1.00 87.25 203 SER A CA 1
ATOM 1624 C C . SER A 1 203 ? 0.763 -27.303 6.645 1.00 87.25 203 SER A C 1
ATOM 1626 O O . SER A 1 203 ? 0.016 -26.475 7.166 1.00 87.25 203 SER A O 1
ATOM 1628 N N . LYS A 1 204 ? 2.097 -27.218 6.777 1.00 89.50 204 LYS A N 1
ATOM 1629 C CA . LYS A 1 204 ? 2.772 -26.146 7.538 1.00 89.50 204 LYS A CA 1
ATOM 1630 C C . LYS A 1 204 ? 2.534 -24.780 6.897 1.00 89.50 204 LYS A C 1
ATOM 1632 O O . LYS A 1 204 ? 2.189 -23.826 7.588 1.00 89.50 204 LYS A O 1
ATOM 1637 N N . LEU A 1 205 ? 2.646 -24.707 5.570 1.00 89.62 205 LEU A N 1
ATOM 1638 C CA . LEU A 1 205 ? 2.403 -23.479 4.812 1.00 89.62 205 LEU A CA 1
ATOM 1639 C C . LEU A 1 205 ? 0.938 -23.034 4.893 1.00 89.62 205 LEU A C 1
ATOM 1641 O O . LEU A 1 205 ? 0.669 -21.861 5.133 1.00 89.62 205 LEU A O 1
ATOM 1645 N N . LYS A 1 206 ? -0.013 -23.963 4.745 1.00 88.94 206 LYS A N 1
ATOM 1646 C CA . LYS A 1 206 ? -1.450 -23.682 4.882 1.00 88.94 206 LYS A CA 1
ATOM 1647 C C . LYS A 1 206 ? -1.816 -23.232 6.295 1.00 88.94 206 LYS A C 1
ATOM 1649 O O . LYS A 1 206 ? -2.600 -22.301 6.435 1.00 88.94 206 LYS A O 1
ATOM 1654 N N . THR A 1 207 ? -1.221 -23.843 7.320 1.00 88.25 207 THR A N 1
ATOM 1655 C CA . THR A 1 207 ? -1.457 -23.470 8.724 1.00 88.25 207 THR A CA 1
ATOM 1656 C C . THR A 1 207 ? -0.957 -22.055 9.011 1.00 88.25 207 THR A C 1
ATOM 1658 O O . THR A 1 207 ? -1.713 -21.239 9.523 1.00 88.25 207 THR A O 1
ATOM 1661 N N . LEU A 1 208 ? 0.276 -21.718 8.617 1.00 89.44 208 LEU A N 1
ATOM 1662 C CA . LEU A 1 208 ? 0.808 -20.359 8.789 1.00 89.44 208 LEU A CA 1
ATOM 1663 C C . LEU A 1 208 ? 0.063 -19.322 7.933 1.00 89.44 208 LEU A C 1
ATOM 1665 O O . LEU A 1 208 ? -0.079 -18.177 8.354 1.00 89.44 208 LEU A O 1
ATOM 1669 N N . LYS A 1 209 ? -0.448 -19.711 6.755 1.00 88.88 209 LYS A N 1
ATOM 1670 C CA . LYS A 1 209 ? -1.316 -18.851 5.937 1.00 88.88 209 LYS A CA 1
ATOM 1671 C C . LYS A 1 209 ? -2.647 -18.567 6.633 1.00 88.88 209 LYS A C 1
ATOM 1673 O O . LYS A 1 209 ? -3.104 -17.434 6.600 1.00 88.88 209 LYS A O 1
ATOM 1678 N N . ALA A 1 210 ? -3.263 -19.579 7.244 1.00 87.44 210 ALA A N 1
ATOM 1679 C CA . ALA A 1 210 ? -4.517 -19.422 7.982 1.00 87.44 210 ALA A CA 1
ATOM 1680 C C . ALA A 1 210 ? -4.365 -18.510 9.211 1.00 87.44 210 ALA A C 1
ATOM 1682 O O . ALA A 1 210 ? -5.324 -17.866 9.612 1.00 87.44 210 ALA A O 1
ATOM 1683 N N . LEU A 1 211 ? -3.154 -18.431 9.770 1.00 87.50 211 LEU A N 1
ATOM 1684 C CA . LEU A 1 211 ? -2.782 -17.500 10.840 1.00 87.50 211 LEU A CA 1
ATOM 1685 C C . LEU A 1 211 ? -2.343 -16.119 10.332 1.00 87.50 211 LEU A C 1
ATOM 1687 O O . LEU A 1 211 ? -1.908 -15.286 11.123 1.00 87.50 211 LEU A O 1
ATOM 1691 N N . GLU A 1 212 ? -2.405 -15.895 9.017 1.00 85.19 212 GLU A N 1
ATOM 1692 C CA . GLU A 1 212 ? -1.985 -14.662 8.341 1.00 85.19 212 GLU A CA 1
ATOM 1693 C C . GLU A 1 212 ? -0.507 -14.293 8.547 1.00 85.19 212 GLU A C 1
ATOM 1695 O O . GLU A 1 212 ? -0.096 -13.171 8.266 1.00 85.19 212 GLU A O 1
ATOM 1700 N N . ILE A 1 213 ? 0.322 -15.250 8.975 1.00 86.38 213 ILE A N 1
ATOM 1701 C CA . ILE A 1 213 ? 1.765 -15.070 9.200 1.00 86.38 213 ILE A CA 1
ATOM 1702 C C . ILE A 1 213 ? 2.529 -15.061 7.867 1.00 86.38 213 ILE A C 1
ATOM 1704 O O . ILE A 1 213 ? 3.585 -14.440 7.738 1.00 86.38 213 ILE A O 1
ATOM 1708 N N . LEU A 1 214 ? 1.996 -15.737 6.844 1.00 87.00 214 LEU A N 1
ATOM 1709 C CA . LEU A 1 214 ? 2.580 -15.767 5.505 1.00 87.00 214 LEU A CA 1
ATOM 1710 C C . LEU A 1 214 ? 1.552 -15.542 4.396 1.00 87.00 214 LEU A C 1
ATOM 1712 O O . LEU A 1 214 ? 0.379 -15.893 4.521 1.00 87.00 214 LEU A O 1
ATOM 1716 N N . GLN A 1 215 ? 2.033 -15.023 3.269 1.00 84.44 215 GLN A N 1
ATOM 1717 C CA . GLN A 1 215 ? 1.295 -14.895 2.018 1.00 84.44 215 GLN A CA 1
ATOM 1718 C C . GLN A 1 215 ? 1.804 -15.908 0.990 1.00 84.44 215 GLN A C 1
ATOM 1720 O O . GLN A 1 215 ? 3.008 -16.143 0.858 1.00 84.44 215 GLN A O 1
ATOM 1725 N N . LEU A 1 216 ? 0.869 -16.482 0.228 1.00 83.44 216 LEU A N 1
ATOM 1726 C CA . LEU A 1 216 ? 1.150 -17.351 -0.914 1.00 83.44 216 LEU A CA 1
ATOM 1727 C C . LEU A 1 216 ? 0.707 -16.653 -2.202 1.00 83.44 216 LEU A C 1
ATOM 1729 O O . LEU A 1 216 ? -0.473 -16.344 -2.356 1.00 83.44 216 LEU A O 1
ATOM 1733 N N . ASP A 1 217 ? 1.642 -16.440 -3.127 1.00 80.12 217 ASP A N 1
ATOM 1734 C CA . ASP A 1 217 ? 1.356 -15.937 -4.477 1.00 80.12 217 ASP A CA 1
ATOM 1735 C C . ASP A 1 217 ? 0.601 -16.997 -5.313 1.00 80.12 217 ASP A C 1
ATOM 1737 O O . ASP A 1 217 ? 0.654 -18.191 -5.009 1.00 80.12 217 ASP A O 1
ATOM 1741 N N . LYS A 1 218 ? -0.029 -16.598 -6.427 1.00 76.06 218 LYS A N 1
ATOM 1742 C CA . LYS A 1 218 ? -0.727 -17.495 -7.378 1.00 76.06 218 LYS A CA 1
ATOM 1743 C C . LYS A 1 218 ? 0.171 -18.623 -7.911 1.00 76.06 218 LYS A C 1
ATOM 1745 O O . LYS A 1 218 ? -0.321 -19.643 -8.375 1.00 76.06 218 LYS A O 1
ATOM 1750 N N . LYS A 1 219 ? 1.493 -18.440 -7.828 1.00 75.88 219 LYS A N 1
ATOM 1751 C CA . LYS A 1 219 ? 2.532 -19.413 -8.206 1.00 75.88 219 LYS A CA 1
ATOM 1752 C C . LYS A 1 219 ? 3.038 -20.280 -7.036 1.00 75.88 219 LYS A C 1
ATOM 1754 O O . LYS A 1 219 ? 4.041 -20.965 -7.193 1.00 75.88 219 LYS A O 1
ATOM 1759 N N . GLY A 1 220 ? 2.417 -20.209 -5.855 1.00 73.62 220 GLY A N 1
ATOM 1760 C CA . GLY A 1 220 ? 2.815 -20.979 -4.666 1.00 73.62 220 GLY A CA 1
ATOM 1761 C C . GLY A 1 220 ? 4.109 -20.500 -3.995 1.00 73.62 220 GLY A C 1
ATOM 1762 O O . GLY A 1 220 ? 4.764 -21.270 -3.297 1.00 73.62 220 GLY A O 1
ATOM 1763 N N . ARG A 1 221 ? 4.509 -19.242 -4.225 1.00 82.56 221 ARG A N 1
ATOM 1764 C CA . ARG A 1 221 ? 5.699 -18.639 -3.603 1.00 82.56 221 ARG A CA 1
ATOM 1765 C C . ARG A 1 221 ? 5.330 -17.965 -2.286 1.00 82.56 221 ARG A C 1
ATOM 1767 O O . ARG A 1 221 ? 4.299 -17.303 -2.210 1.00 82.56 221 ARG A O 1
ATOM 1774 N N . VAL A 1 222 ? 6.190 -18.118 -1.290 1.00 84.56 222 VAL A N 1
ATOM 1775 C CA . VAL A 1 222 ? 5.974 -17.727 0.103 1.00 84.56 222 VAL A CA 1
ATOM 1776 C C . VAL A 1 222 ? 6.634 -16.383 0.394 1.00 84.56 222 VAL A C 1
ATOM 1778 O O . VAL A 1 222 ? 7.795 -16.167 0.038 1.00 84.56 222 VAL A O 1
ATOM 1781 N N . ARG A 1 223 ? 5.906 -15.490 1.064 1.00 85.44 223 ARG A N 1
ATOM 1782 C CA . ARG A 1 223 ? 6.427 -14.257 1.674 1.00 85.44 223 ARG A CA 1
ATOM 1783 C C . ARG A 1 223 ? 5.924 -14.155 3.108 1.00 85.44 223 ARG A C 1
ATOM 1785 O O . ARG A 1 223 ? 4.799 -14.570 3.368 1.00 85.44 223 ARG A O 1
ATOM 1792 N N . LEU A 1 224 ? 6.727 -13.611 4.017 1.00 84.25 224 LEU A N 1
ATOM 1793 C CA . LEU A 1 224 ? 6.246 -13.300 5.363 1.00 84.25 224 LEU A CA 1
ATOM 1794 C C . LEU A 1 224 ? 5.323 -12.085 5.318 1.00 84.25 224 LEU A C 1
ATOM 1796 O O . LEU A 1 224 ? 5.632 -11.085 4.667 1.00 84.25 224 LEU A O 1
ATOM 1800 N N . SER A 1 225 ? 4.194 -12.189 6.009 1.00 73.62 225 SER A N 1
ATOM 1801 C CA . SER A 1 225 ? 3.336 -11.051 6.302 1.00 73.62 225 SER A CA 1
ATOM 1802 C C . SER A 1 225 ? 3.984 -10.295 7.456 1.00 73.62 225 SER A C 1
ATOM 1804 O O . SER A 1 225 ? 3.798 -10.652 8.615 1.00 73.62 225 SER A O 1
ATOM 1806 N N . ILE A 1 226 ? 4.788 -9.276 7.158 1.00 62.78 226 ILE A N 1
ATOM 1807 C CA . ILE A 1 226 ? 5.191 -8.325 8.196 1.00 62.78 226 ILE A CA 1
ATOM 1808 C C . ILE A 1 226 ? 3.917 -7.562 8.540 1.00 62.78 226 ILE A C 1
ATOM 1810 O O . ILE A 1 226 ? 3.441 -6.778 7.718 1.00 62.78 226 ILE A O 1
ATOM 1814 N N . LYS A 1 227 ? 3.314 -7.855 9.695 1.00 49.56 227 LYS A N 1
ATOM 1815 C CA . LYS A 1 227 ? 2.222 -7.032 10.209 1.00 49.56 227 LYS A CA 1
ATOM 1816 C C . LYS A 1 227 ? 2.829 -5.661 10.524 1.00 49.56 227 LYS A C 1
ATOM 1818 O O . LYS A 1 227 ? 3.771 -5.617 11.315 1.00 49.56 227 LYS A O 1
ATOM 1823 N N . PRO A 1 228 ? 2.387 -4.572 9.875 1.00 32.44 228 PRO A N 1
ATOM 1824 C CA . PRO A 1 228 ? 2.707 -3.248 10.373 1.00 32.44 228 PRO A CA 1
ATOM 1825 C C . PRO A 1 228 ? 2.045 -3.144 11.748 1.00 32.44 228 PRO A C 1
ATOM 1827 O O . PRO A 1 228 ? 0.830 -3.319 11.857 1.00 32.44 228 PRO A O 1
ATOM 1830 N N . SER A 1 229 ? 2.874 -3.013 12.783 1.00 30.72 229 SER A N 1
ATOM 1831 C CA . SER A 1 229 ? 2.406 -2.675 14.125 1.00 30.72 229 SER A CA 1
ATOM 1832 C C . SER A 1 229 ? 1.884 -1.249 14.161 1.00 30.72 229 SER A C 1
ATOM 1834 O O . SER A 1 229 ? 2.375 -0.424 13.356 1.00 30.72 229 SER A O 1
#